Protein AF-0000000070320380 (afdb_homodimer)

Structure (mmCIF, N/CA/C/O backbone):
data_AF-0000000070320380-model_v1
#
loop_
_entity.id
_entity.type
_entity.pdbx_description
1 polymer 'Uncharacterized protein'
#
loop_
_atom_site.group_PDB
_atom_site.id
_atom_site.type_symbol
_atom_site.label_atom_id
_atom_site.label_alt_id
_atom_site.label_comp_id
_atom_site.label_asym_id
_atom_site.label_entity_id
_atom_site.label_seq_id
_atom_site.pdbx_PDB_ins_code
_atom_site.Cartn_x
_atom_site.Cartn_y
_atom_site.Cartn_z
_atom_site.occupancy
_atom_site.B_iso_or_equiv
_atom_site.auth_seq_id
_atom_site.auth_comp_id
_atom_site.auth_asym_id
_atom_site.auth_atom_id
_atom_site.pdbx_PDB_model_num
ATOM 1 N N . ASP A 1 1 ? 21.016 -8.836 -11.102 1 32.66 1 ASP A N 1
ATOM 2 C CA . ASP A 1 1 ? 20.453 -7.781 -10.266 1 32.66 1 ASP A CA 1
ATOM 3 C C . ASP A 1 1 ? 20.297 -8.25 -8.812 1 32.66 1 ASP A C 1
ATOM 5 O O . ASP A 1 1 ? 19.656 -9.258 -8.547 1 32.66 1 ASP A O 1
ATOM 9 N N . SER A 1 2 ? 21.156 -7.793 -7.977 1 41.38 2 SER A N 1
ATOM 10 C CA . SER A 1 2 ? 21.281 -8.195 -6.582 1 41.38 2 SER A CA 1
ATOM 11 C C . SER A 1 2 ? 19.953 -8.094 -5.848 1 41.38 2 SER A C 1
ATOM 13 O O . SER A 1 2 ? 19.156 -7.207 -6.133 1 41.38 2 SER A O 1
ATOM 15 N N . PRO A 1 3 ? 19.594 -9.156 -5.184 1 46.56 3 PRO A N 1
ATOM 16 C CA . PRO A 1 3 ? 18.391 -9.086 -4.363 1 46.56 3 PRO A CA 1
ATOM 17 C C . PRO A 1 3 ? 18.281 -7.773 -3.582 1 46.56 3 PRO A C 1
ATOM 19 O O . PRO A 1 3 ? 19.297 -7.242 -3.119 1 46.56 3 PRO A O 1
ATOM 22 N N . VAL A 1 4 ? 17.375 -6.926 -3.771 1 51.75 4 VAL A N 1
ATOM 23 C CA . VAL A 1 4 ? 17.156 -5.746 -2.936 1 51.75 4 VAL A CA 1
ATOM 24 C C . VAL A 1 4 ? 16.984 -6.172 -1.479 1 51.75 4 VAL A C 1
ATOM 26 O O . VAL A 1 4 ? 16.172 -7.055 -1.176 1 51.75 4 VAL A O 1
ATOM 29 N N . PRO A 1 5 ? 17.984 -5.863 -0.604 1 52.16 5 PRO A N 1
ATOM 30 C CA . PRO A 1 5 ? 17.875 -6.238 0.809 1 52.16 5 PRO A CA 1
ATOM 31 C C . PRO A 1 5 ? 16.578 -5.766 1.456 1 52.16 5 PRO A C 1
ATOM 33 O O . PRO A 1 5 ? 16.281 -4.57 1.431 1 52.16 5 PRO A O 1
ATOM 36 N N . PHE A 1 6 ? 15.492 -6.543 1.36 1 54.88 6 PHE A N 1
ATOM 37 C CA . PHE A 1 6 ? 14.266 -6.191 2.076 1 54.88 6 PHE A CA 1
ATOM 38 C C . PHE A 1 6 ? 14.312 -6.703 3.51 1 54.88 6 PHE A C 1
ATOM 40 O O . PHE A 1 6 ? 14.828 -7.797 3.768 1 54.88 6 PHE A O 1
ATOM 47 N N . GLN A 1 7 ? 14.219 -5.785 4.469 1 59.59 7 GLN A N 1
ATOM 48 C CA . GLN A 1 7 ? 13.977 -6.293 5.812 1 59.59 7 GLN A CA 1
ATOM 49 C C . GLN A 1 7 ? 12.531 -6.762 5.969 1 59.59 7 GLN A C 1
ATOM 51 O O . GLN A 1 7 ? 11.609 -6.121 5.461 1 59.59 7 GLN A O 1
ATOM 56 N N . GLU A 1 8 ? 12.273 -8.078 6.461 1 53.66 8 GLU A N 1
ATOM 57 C CA . GLU A 1 8 ? 10.969 -8.703 6.652 1 53.66 8 GLU A CA 1
ATOM 58 C C . GLU A 1 8 ? 9.969 -7.727 7.273 1 53.66 8 GLU A C 1
ATOM 60 O O . GLU A 1 8 ? 8.789 -7.738 6.93 1 53.66 8 GLU A O 1
ATOM 65 N N . ASP A 1 9 ? 10.531 -6.871 8.047 1 64.44 9 ASP A N 1
ATOM 66 C CA . ASP A 1 9 ? 9.672 -5.996 8.836 1 64.44 9 ASP A CA 1
ATOM 67 C C . ASP A 1 9 ? 8.969 -4.969 7.953 1 64.44 9 ASP A C 1
ATOM 69 O O . ASP A 1 9 ? 8.133 -4.199 8.43 1 64.44 9 ASP A O 1
ATOM 73 N N . TRP A 1 10 ? 9.117 -5.316 6.641 1 72.44 10 TRP A N 1
ATOM 74 C CA . TRP A 1 10 ? 8.609 -4.293 5.727 1 72.44 10 TRP A CA 1
ATOM 75 C C . TRP A 1 10 ? 7.281 -4.719 5.113 1 72.44 10 TRP A C 1
ATOM 77 O O . TRP A 1 10 ? 6.539 -3.885 4.59 1 72.44 10 TRP A O 1
ATOM 87 N N . PHE A 1 11 ? 6.934 -5.965 5.41 1 84.56 11 PHE A N 1
ATOM 88 C CA . PHE A 1 11 ? 5.777 -6.449 4.664 1 84.56 11 PHE A CA 1
ATOM 89 C C . PHE A 1 11 ? 4.578 -6.629 5.582 1 84.56 11 PHE A C 1
ATOM 91 O O . PHE A 1 11 ? 4.734 -6.949 6.762 1 84.56 11 PHE A O 1
ATOM 98 N N . ARG A 1 12 ? 3.518 -6.43 5 1 87.81 12 ARG A N 1
ATOM 99 C CA . ARG A 1 12 ? 2.238 -6.555 5.688 1 87.81 12 ARG A CA 1
ATOM 100 C C . ARG A 1 12 ? 1.526 -7.844 5.293 1 87.81 12 ARG A C 1
ATOM 102 O O . ARG A 1 12 ? 0.414 -7.809 4.762 1 87.81 12 ARG A O 1
ATOM 109 N N . PHE A 1 13 ? 2.1 -8.914 5.723 1 91.12 13 PHE A N 1
ATOM 110 C CA . PHE A 1 13 ? 1.505 -10.211 5.422 1 91.12 13 PHE A CA 1
ATOM 111 C C . PHE A 1 13 ? 0.3 -10.477 6.316 1 91.12 13 PHE A C 1
ATOM 113 O O . PHE A 1 13 ? 0.299 -10.102 7.492 1 91.12 13 PHE A O 1
ATOM 120 N N . ARG A 1 14 ? -0.667 -11.141 5.719 1 90.62 14 ARG A N 1
ATOM 121 C CA . ARG A 1 14 ? -1.87 -11.492 6.461 1 90.62 14 ARG A CA 1
ATOM 122 C C . ARG A 1 14 ? -2.307 -12.922 6.148 1 90.62 14 ARG A C 1
ATOM 124 O O . ARG A 1 14 ? -1.935 -13.477 5.109 1 90.62 14 ARG A O 1
ATOM 131 N N . SER A 1 15 ? -3.098 -13.438 7.094 1 92.75 15 SER A N 1
ATOM 132 C CA . SER A 1 15 ? -3.701 -14.75 6.875 1 92.75 15 SER A CA 1
ATOM 133 C C . SER A 1 15 ? -4.941 -14.648 5.992 1 92.75 15 SER A C 1
ATOM 135 O O . SER A 1 15 ? -5.441 -13.547 5.742 1 92.75 15 SER A O 1
ATOM 137 N N . HIS A 1 16 ? -5.312 -15.867 5.566 1 94.56 16 HIS A N 1
ATOM 138 C CA . HIS A 1 16 ? -6.555 -15.922 4.805 1 94.56 16 HIS A CA 1
ATOM 139 C C . HIS A 1 16 ? -7.711 -15.32 5.594 1 94.56 16 HIS A C 1
ATOM 141 O O . HIS A 1 16 ? -8.547 -14.602 5.031 1 94.56 16 HIS A O 1
ATOM 147 N N . GLU A 1 17 ? -7.766 -15.625 6.859 1 93.38 17 GLU A N 1
ATOM 148 C CA . GLU A 1 17 ? -8.836 -15.125 7.719 1 93.38 17 GLU A CA 1
ATOM 149 C C . GLU A 1 17 ? -8.82 -13.602 7.785 1 93.38 17 GLU A C 1
ATOM 151 O O . GLU A 1 17 ? -9.875 -12.969 7.785 1 93.38 17 GLU A O 1
ATOM 156 N N . GLU A 1 18 ? -7.648 -13.086 7.84 1 90.94 18 GLU A N 1
ATOM 157 C CA . GLU A 1 18 ? -7.523 -11.633 7.898 1 90.94 18 GLU A CA 1
ATOM 158 C C . GLU A 1 18 ? -7.902 -10.992 6.566 1 90.94 18 GLU A C 1
ATOM 160 O O . GLU A 1 18 ? -8.492 -9.914 6.535 1 90.94 18 GLU A O 1
ATOM 165 N N . PHE A 1 19 ? -7.574 -11.617 5.449 1 94.06 19 PHE A N 1
ATOM 166 C CA . PHE A 1 19 ? -8.031 -11.133 4.156 1 94.06 19 PHE A CA 1
ATOM 167 C C . PHE A 1 19 ? -9.555 -11.133 4.082 1 94.06 19 PHE A C 1
ATOM 169 O O . PHE A 1 19 ? -10.164 -10.156 3.625 1 94.06 19 PHE A O 1
ATOM 176 N N . GLU A 1 20 ? -10.125 -12.172 4.559 1 93.19 20 GLU A N 1
ATOM 177 C CA . GLU A 1 20 ? -11.578 -12.297 4.547 1 93.19 20 GLU A CA 1
ATOM 178 C C . GLU A 1 20 ? -12.234 -11.188 5.363 1 93.19 20 GLU A C 1
ATOM 180 O O . GLU A 1 20 ? -13.227 -10.594 4.934 1 93.19 20 GLU A O 1
ATOM 185 N N . ALA A 1 21 ? -11.625 -10.914 6.453 1 90.19 21 ALA A N 1
ATOM 186 C CA . ALA A 1 21 ? -12.188 -9.93 7.379 1 90.19 21 ALA A CA 1
ATOM 187 C C . ALA A 1 21 ? -12.102 -8.523 6.801 1 90.19 21 ALA A C 1
ATOM 189 O O . ALA A 1 21 ? -12.922 -7.66 7.129 1 90.19 21 ALA A O 1
ATOM 190 N N . ASN A 1 22 ? -11.188 -8.352 5.895 1 89.12 22 ASN A N 1
ATOM 191 C CA . ASN A 1 22 ? -10.953 -7 5.406 1 89.12 22 ASN A CA 1
ATOM 192 C C . ASN A 1 22 ? -11.391 -6.844 3.953 1 89.12 22 ASN A C 1
ATOM 194 O O . ASN A 1 22 ? -11.164 -5.801 3.338 1 89.12 22 ASN A O 1
ATOM 198 N N . CYS A 1 23 ? -11.961 -7.789 3.52 1 91.88 23 CYS A N 1
ATOM 199 C CA . CYS A 1 23 ? -12.391 -7.836 2.127 1 91.88 23 CYS A CA 1
ATOM 200 C C . CYS A 1 23 ? -13.375 -6.711 1.823 1 91.88 23 CYS A C 1
ATOM 202 O O . CYS A 1 23 ? -14.32 -6.488 2.578 1 91.88 23 CYS A O 1
ATOM 204 N N . ASP A 1 24 ? -13.117 -5.93 0.792 1 90.81 24 ASP A N 1
ATOM 205 C CA . ASP A 1 24 ? -13.961 -4.879 0.228 1 90.81 24 ASP A CA 1
ATOM 206 C C . ASP A 1 24 ? -14.102 -3.709 1.197 1 90.81 24 ASP A C 1
ATOM 208 O O . ASP A 1 24 ? -14.969 -2.852 1.021 1 90.81 24 ASP A O 1
ATOM 212 N N . LEU A 1 25 ? -13.297 -3.619 2.234 1 80.38 25 LEU A N 1
ATOM 213 C CA . LEU A 1 25 ? -13.414 -2.537 3.207 1 80.38 25 LEU A CA 1
ATOM 214 C C . LEU A 1 25 ? -12.562 -1.341 2.793 1 80.38 25 LEU A C 1
ATOM 216 O O . LEU A 1 25 ? -12.781 -0.224 3.268 1 80.38 25 LEU A O 1
ATOM 220 N N . LYS A 1 26 ? -11.672 -1.51 1.901 1 75.75 26 LYS A N 1
ATOM 221 C CA . LYS A 1 26 ? -10.812 -0.453 1.368 1 75.75 26 LYS A CA 1
ATOM 222 C C . LYS A 1 26 ? -10.117 0.306 2.492 1 75.75 26 LYS A C 1
ATOM 224 O O . LYS A 1 26 ? -10.023 1.535 2.453 1 75.75 26 LYS A O 1
ATOM 229 N N . VAL A 1 27 ? -9.805 -0.479 3.539 1 71 27 VAL A N 1
ATOM 230 C CA . VAL A 1 27 ? -9.188 0.149 4.703 1 71 27 VAL A CA 1
ATOM 231 C C . VAL A 1 27 ? -7.668 0.147 4.543 1 71 27 VAL A C 1
ATOM 233 O O . VAL A 1 27 ? -7 1.115 4.91 1 71 27 VAL A O 1
ATOM 236 N N . ASP A 1 28 ? -7.227 -0.964 4.078 1 80.44 28 ASP A N 1
ATOM 237 C CA . ASP A 1 28 ? -5.785 -1.124 3.939 1 80.44 28 ASP A CA 1
ATOM 238 C C . ASP A 1 28 ? -5.441 -2.01 2.742 1 80.44 28 ASP A C 1
ATOM 240 O O . ASP A 1 28 ? -6.328 -2.623 2.145 1 80.44 28 ASP A O 1
ATOM 244 N N . LEU A 1 29 ? -4.18 -1.845 2.381 1 90.38 29 LEU A N 1
ATOM 245 C CA . LEU A 1 29 ? -3.568 -2.736 1.401 1 90.38 29 LEU A CA 1
ATOM 246 C C . LEU A 1 29 ? -2.588 -3.693 2.072 1 90.38 29 LEU A C 1
ATOM 248 O O . LEU A 1 29 ? -2.051 -3.389 3.141 1 90.38 29 LEU A O 1
ATOM 252 N N . TYR A 1 30 ? -2.428 -4.816 1.443 1 92.62 30 TYR A N 1
ATOM 253 C CA . TYR A 1 30 ? -1.661 -5.863 2.111 1 92.62 30 TYR A CA 1
ATOM 254 C C . TYR A 1 30 ? -0.652 -6.492 1.159 1 92.62 30 TYR A C 1
ATOM 256 O O . TYR A 1 30 ? -0.731 -6.297 -0.056 1 92.62 30 TYR A O 1
ATOM 264 N N . ASP A 1 31 ? 0.325 -7.117 1.812 1 93.69 31 ASP A N 1
ATOM 265 C CA . ASP A 1 31 ? 1.272 -7.93 1.055 1 93.69 31 ASP A CA 1
ATOM 266 C C . ASP A 1 31 ? 0.939 -9.414 1.175 1 93.69 31 ASP A C 1
ATOM 268 O O . ASP A 1 31 ? 0.255 -9.828 2.113 1 93.69 31 ASP A O 1
ATOM 272 N N . TYR A 1 32 ? 1.272 -10.109 0.188 1 96.44 32 TYR A N 1
ATOM 273 C CA . TYR A 1 32 ? 1.048 -11.547 0.164 1 96.44 32 TYR A CA 1
ATOM 274 C C . TYR A 1 32 ? 2.35 -12.297 -0.084 1 96.44 32 TYR A C 1
ATOM 276 O O . TYR A 1 32 ? 3.17 -11.875 -0.904 1 96.44 32 TYR A O 1
ATOM 284 N N . LEU A 1 33 ? 2.559 -1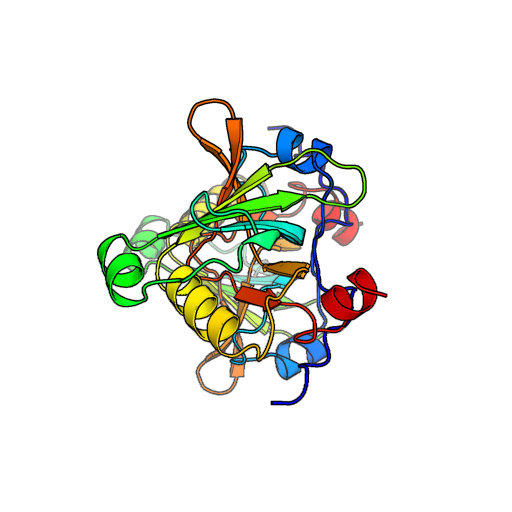3.406 0.612 1 97 33 LEU A N 1
ATOM 285 C CA . LEU A 1 33 ? 3.645 -14.352 0.399 1 97 33 LEU A CA 1
ATOM 286 C C . LEU A 1 33 ? 3.131 -15.789 0.452 1 97 33 LEU A C 1
ATOM 288 O O . LEU A 1 33 ? 2.504 -16.188 1.434 1 97 33 LEU A O 1
ATOM 292 N N . GLY A 1 34 ? 3.371 -16.531 -0.572 1 97.75 34 GLY A N 1
ATOM 293 C CA . GLY A 1 34 ? 2.955 -17.922 -0.61 1 97.75 34 GLY A CA 1
ATOM 294 C C . GLY A 1 34 ? 3.445 -18.656 -1.843 1 97.75 34 GLY A C 1
ATOM 295 O O . GLY A 1 34 ? 4.328 -18.172 -2.553 1 97.75 34 GLY A O 1
ATOM 296 N N . HIS A 1 35 ? 3.002 -19.922 -2.037 1 97.88 35 HIS A N 1
ATOM 297 C CA . HIS A 1 35 ? 3.393 -20.688 -3.211 1 97.88 35 HIS A CA 1
ATOM 298 C C . HIS A 1 35 ? 2.33 -20.609 -4.301 1 97.88 35 HIS A C 1
ATOM 300 O O . HIS A 1 35 ? 1.138 -20.516 -4.008 1 97.88 35 HIS A O 1
ATOM 306 N N . MET A 1 36 ? 2.807 -20.609 -5.484 1 98.25 36 MET A N 1
ATOM 307 C CA . MET A 1 36 ? 1.924 -20.625 -6.648 1 98.25 36 MET A CA 1
ATOM 308 C C . MET A 1 36 ? 1.5 -22.047 -6.988 1 98.25 36 MET A C 1
ATOM 310 O O . MET A 1 36 ? 2.303 -22.984 -6.891 1 98.25 36 MET A O 1
ATOM 314 N N . LYS A 1 37 ? 0.228 -22.219 -7.383 1 98.12 37 LYS A N 1
ATOM 315 C CA . LYS A 1 37 ? -0.302 -23.531 -7.758 1 98.12 37 LYS A CA 1
ATOM 316 C C . LYS A 1 37 ? -0.642 -23.578 -9.242 1 98.12 37 LYS A C 1
ATOM 318 O O . LYS A 1 37 ? -0.337 -24.562 -9.922 1 98.12 37 LYS A O 1
ATOM 323 N N . LEU A 1 38 ? -1.356 -22.578 -9.711 1 98.19 38 LEU A N 1
ATOM 324 C CA . LEU A 1 38 ? -1.722 -22.453 -11.117 1 98.19 38 LEU A CA 1
ATOM 325 C C . LEU A 1 38 ? -1.392 -21.062 -11.641 1 98.19 38 LEU A C 1
AT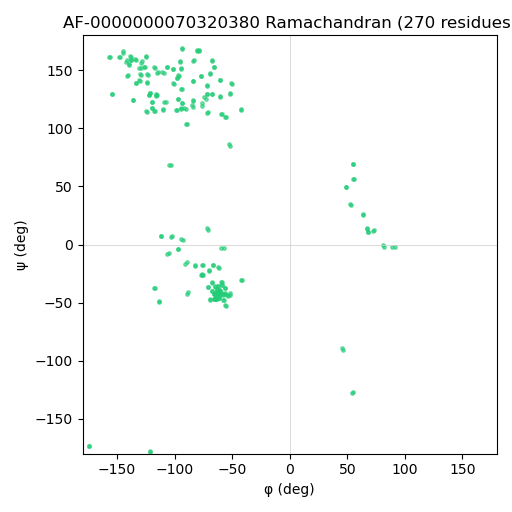OM 327 O O . LEU A 1 38 ? -1.521 -20.078 -10.914 1 98.19 38 LEU A O 1
ATOM 331 N N . VAL A 1 39 ? -1.037 -21.016 -12.883 1 97.69 39 VAL A N 1
ATOM 332 C CA . VAL A 1 39 ? -0.913 -19.766 -13.625 1 97.69 39 VAL A CA 1
ATOM 333 C C . VAL A 1 39 ? -1.771 -19.828 -14.883 1 97.69 39 VAL A C 1
ATOM 335 O O . VAL A 1 39 ? -1.534 -20.656 -15.766 1 97.69 39 VAL A O 1
ATOM 338 N N . ASN A 1 40 ? -2.791 -18.953 -14.906 1 95.88 40 ASN A N 1
ATOM 339 C CA . ASN A 1 40 ? -3.785 -18.984 -15.977 1 95.88 40 ASN A CA 1
ATOM 340 C C . ASN A 1 40 ? -4.309 -20.406 -16.203 1 95.88 40 ASN A C 1
ATOM 342 O O . ASN A 1 40 ? -4.301 -20.891 -17.328 1 95.88 40 ASN A O 1
ATOM 346 N N . GLU A 1 41 ? -4.664 -20.953 -15.156 1 95.12 41 GLU A N 1
ATOM 347 C CA . GLU A 1 41 ? -5.344 -22.234 -15.117 1 95.12 41 GLU A CA 1
ATOM 348 C C . GLU A 1 41 ? -4.418 -23.359 -15.57 1 95.12 41 GLU A C 1
ATOM 350 O O . GLU A 1 41 ? -4.867 -24.484 -15.82 1 95.12 41 GLU A O 1
ATOM 355 N N . GLN A 1 42 ? -3.176 -23.141 -15.719 1 96.94 42 GLN A N 1
ATOM 356 C CA . 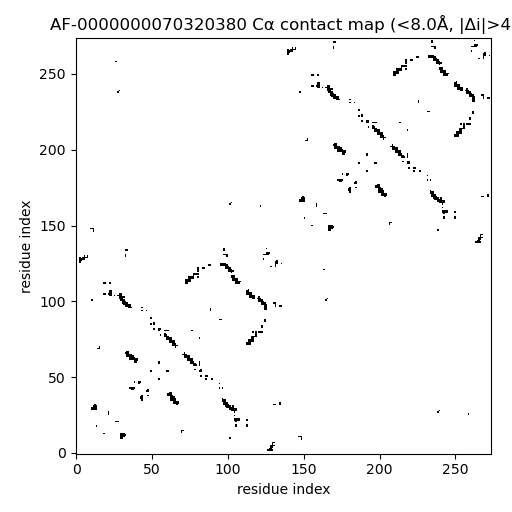GLN A 1 42 ? -2.178 -24.172 -15.945 1 96.94 42 GLN A CA 1
ATOM 357 C C . GLN A 1 42 ? -1.479 -24.562 -14.641 1 96.94 42 GLN A C 1
ATOM 359 O O . GLN A 1 42 ? -0.906 -23.703 -13.961 1 96.94 42 GLN A O 1
ATOM 364 N N . PRO A 1 43 ? -1.473 -25.891 -14.258 1 97.5 43 PRO A N 1
ATOM 365 C CA . PRO A 1 43 ? -0.725 -26.297 -13.062 1 97.5 43 PRO A CA 1
ATOM 366 C C . PRO A 1 43 ? 0.768 -26 -13.172 1 97.5 43 PRO A C 1
ATOM 368 O O . PRO A 1 43 ? 1.359 -26.172 -14.242 1 97.5 43 PRO A O 1
ATOM 371 N N . LEU A 1 44 ? 1.369 -25.562 -12.039 1 96.75 44 LEU A N 1
ATOM 372 C CA . LEU A 1 44 ? 2.793 -25.234 -12.055 1 96.75 44 LEU A CA 1
ATOM 373 C C . LEU A 1 44 ? 3.617 -26.453 -12.461 1 96.75 44 LEU A C 1
ATOM 375 O O . LEU A 1 44 ? 4.68 -26.312 -13.07 1 96.75 44 LEU A O 1
ATOM 379 N N . THR A 1 45 ? 3.16 -27.625 -12.109 1 95.25 45 THR A N 1
ATOM 380 C CA . THR A 1 45 ? 3.854 -28.859 -12.422 1 95.25 45 THR A CA 1
ATOM 381 C C . THR A 1 45 ? 3.961 -29.062 -13.938 1 95.25 45 THR A C 1
ATOM 383 O O . THR A 1 45 ? 4.816 -29.797 -14.414 1 95.25 45 THR A O 1
ATOM 386 N N . ASP A 1 46 ? 3.145 -28.391 -14.711 1 94.56 46 ASP A N 1
ATOM 387 C CA . ASP A 1 46 ? 3.141 -28.531 -16.172 1 94.56 46 ASP A CA 1
ATOM 388 C C . ASP A 1 46 ? 4.02 -27.469 -16.812 1 94.56 46 ASP A C 1
ATOM 390 O O . ASP A 1 46 ? 4.004 -27.297 -18.031 1 94.56 46 ASP A O 1
ATOM 394 N N . CYS A 1 47 ? 4.699 -26.688 -16.062 1 91.94 47 CYS A N 1
ATOM 395 C CA . CYS A 1 47 ? 5.559 -25.625 -16.562 1 91.94 47 CYS A CA 1
ATOM 396 C C . CYS A 1 47 ? 4.785 -24.688 -17.484 1 91.94 47 CYS A C 1
ATOM 398 O O . CYS A 1 47 ? 5.062 -24.625 -18.688 1 91.94 47 CYS A O 1
ATOM 400 N N . PRO A 1 48 ? 3.857 -23.906 -16.938 1 93 48 PRO A N 1
ATOM 401 C CA . PRO A 1 48 ? 3.01 -23.047 -17.766 1 93 48 PRO A CA 1
ATOM 402 C C . PRO A 1 48 ? 3.809 -22.203 -18.75 1 93 48 PRO A C 1
ATOM 404 O O . PRO A 1 48 ? 4.895 -21.719 -18.422 1 93 48 PRO A O 1
ATOM 407 N N . ILE A 1 49 ? 3.312 -22.094 -19.953 1 90.38 49 ILE A N 1
ATOM 408 C CA . ILE A 1 49 ? 3.867 -21.203 -20.969 1 90.38 49 ILE A CA 1
ATOM 409 C C . ILE A 1 49 ? 3.061 -19.906 -21.016 1 90.38 49 ILE A C 1
ATOM 411 O O . ILE A 1 49 ? 1.855 -19.938 -21.281 1 90.38 49 ILE A O 1
ATOM 415 N N . LEU A 1 50 ? 3.691 -18.812 -20.688 1 93.06 50 LEU A N 1
ATOM 416 C CA . LEU A 1 50 ? 3.033 -17.516 -20.703 1 93.06 50 LEU A CA 1
ATOM 417 C C . LEU A 1 50 ? 3.258 -16.812 -22.031 1 93.06 50 LEU A C 1
ATOM 419 O O . LEU A 1 50 ? 4.398 -16.656 -22.484 1 93.06 50 LEU A O 1
ATOM 423 N N . ASN A 1 51 ? 2.18 -16.484 -22.703 1 91.56 51 ASN A N 1
ATOM 424 C CA . ASN A 1 51 ? 2.213 -15.688 -23.922 1 91.56 51 ASN A CA 1
ATOM 425 C C . ASN A 1 51 ? 2.094 -14.195 -23.625 1 91.56 51 ASN A C 1
ATOM 427 O O . ASN A 1 51 ? 0.999 -13.695 -23.344 1 91.56 51 ASN A O 1
ATOM 431 N N . GLY A 1 52 ? 3.191 -13.562 -23.719 1 88.75 52 GLY A N 1
ATOM 432 C CA . GLY A 1 52 ? 3.248 -12.148 -23.406 1 88.75 52 GLY A CA 1
ATOM 433 C C . GLY A 1 52 ? 2.273 -11.312 -24.219 1 88.75 52 GLY A C 1
ATOM 434 O O . GLY A 1 52 ? 1.701 -10.344 -23.703 1 88.75 52 GLY A O 1
ATOM 435 N N . VAL A 1 53 ? 2.086 -11.648 -25.438 1 90.06 53 VAL A N 1
ATOM 436 C CA . VAL A 1 53 ? 1.171 -10.93 -26.328 1 90.06 53 VAL A CA 1
ATOM 437 C C . VAL A 1 53 ? -0.261 -11.078 -25.812 1 90.06 53 VAL A C 1
ATOM 439 O O . VAL A 1 53 ? -1.01 -10.102 -25.75 1 90.06 53 VAL A O 1
ATOM 442 N N . ASP A 1 54 ? -0.578 -12.297 -25.484 1 91.06 54 ASP A N 1
ATOM 443 C CA . ASP A 1 54 ? -1.914 -12.562 -24.969 1 91.06 54 ASP A CA 1
ATOM 444 C C . ASP A 1 54 ? -2.148 -11.82 -23.656 1 91.06 54 ASP A C 1
ATOM 446 O O . ASP A 1 54 ? -3.23 -11.273 -23.422 1 91.06 54 ASP A O 1
ATOM 450 N N . ILE A 1 55 ? -1.18 -11.797 -22.828 1 89.62 55 ILE A N 1
ATOM 451 C CA . ILE A 1 55 ? -1.28 -11.148 -21.516 1 89.62 55 ILE A CA 1
ATOM 452 C C . ILE A 1 55 ? -1.408 -9.641 -21.703 1 89.62 55 ILE A C 1
ATOM 454 O O . ILE A 1 55 ? -2.178 -8.984 -21 1 89.62 55 ILE A O 1
ATOM 458 N N . ALA A 1 56 ? -0.646 -9.125 -22.656 1 89.62 56 ALA A N 1
ATOM 459 C CA . ALA A 1 56 ? -0.743 -7.699 -22.953 1 89.62 56 ALA A CA 1
ATOM 460 C C . ALA A 1 56 ? -2.133 -7.336 -23.469 1 89.62 56 ALA A C 1
ATOM 462 O O . ALA A 1 56 ? -2.662 -6.27 -23.156 1 89.62 56 ALA A O 1
ATOM 463 N N . LYS A 1 57 ? -2.707 -8.188 -24.266 1 92.69 57 LYS A N 1
ATOM 464 C CA . LYS A 1 57 ? -4.039 -7.973 -24.828 1 92.69 57 LYS A CA 1
ATOM 465 C C . LYS A 1 57 ? -5.109 -8.07 -23.75 1 92.69 57 LYS A C 1
ATOM 467 O O . LYS A 1 57 ? -6.004 -7.227 -23.656 1 92.69 57 LYS A O 1
ATOM 472 N N . LYS A 1 58 ? -5.031 -9.102 -22.953 1 94.06 58 LYS A N 1
ATOM 473 C CA . LYS A 1 58 ? -6.02 -9.328 -21.906 1 94.06 58 LYS A CA 1
ATOM 474 C C . LYS A 1 58 ? -5.801 -8.391 -20.719 1 94.06 58 LYS A C 1
ATOM 476 O O . LYS A 1 58 ? -6.707 -8.172 -19.922 1 94.06 58 LYS A O 1
ATOM 481 N N . ARG A 1 59 ? -4.617 -7.91 -20.5 1 95.81 59 ARG A N 1
ATOM 482 C CA . ARG A 1 59 ? -4.203 -6.918 -19.516 1 95.81 59 ARG A CA 1
ATOM 483 C C . ARG A 1 59 ? -4.211 -7.504 -18.109 1 95.81 59 ARG A C 1
ATOM 485 O O . ARG A 1 59 ? -4.191 -6.766 -17.125 1 95.81 59 ARG A O 1
ATOM 492 N N . HIS A 1 60 ? -4.355 -8.883 -18.016 1 96.38 60 HIS A N 1
ATOM 493 C CA . HIS A 1 60 ? -4.289 -9.484 -16.688 1 96.38 60 HIS A CA 1
ATOM 494 C C . HIS A 1 60 ? -3.885 -10.953 -16.766 1 96.38 60 HIS A C 1
ATOM 496 O O . HIS A 1 60 ? -3.922 -11.555 -17.844 1 96.38 60 HIS A O 1
ATOM 502 N N . LEU A 1 61 ? -3.42 -11.453 -15.617 1 96.44 61 LEU A N 1
ATOM 503 C CA . LEU A 1 61 ? -3.164 -12.859 -15.336 1 96.44 61 LEU A CA 1
ATOM 504 C C . LEU A 1 61 ? -3.83 -13.281 -14.031 1 96.44 61 LEU A C 1
ATOM 506 O O . LEU A 1 61 ? -4.082 -12.445 -13.156 1 96.44 61 LEU A O 1
ATOM 510 N N . ARG A 1 62 ? -4.16 -14.578 -13.977 1 97 62 ARG A N 1
ATOM 511 C CA . ARG A 1 62 ? -4.688 -15.164 -12.75 1 97 62 ARG A CA 1
ATOM 512 C C . ARG A 1 62 ? -3.746 -16.219 -12.195 1 97 62 ARG A C 1
ATOM 514 O O . ARG A 1 62 ? -3.369 -17.156 -12.914 1 97 62 ARG A O 1
ATOM 521 N N . VAL A 1 63 ? -3.436 -16.078 -10.984 1 98.56 63 VAL A N 1
ATOM 522 C CA . VAL A 1 63 ? -2.578 -17.047 -10.32 1 98.56 63 VAL A CA 1
ATOM 523 C C . VAL A 1 63 ? -3.301 -17.625 -9.102 1 98.56 63 VAL A C 1
ATOM 525 O O . VAL A 1 63 ? -3.914 -16.891 -8.328 1 98.56 63 VAL A O 1
ATOM 528 N N . HIS A 1 64 ? -3.359 -18.938 -8.977 1 98.56 64 HIS A N 1
ATOM 529 C CA . HIS A 1 64 ? -3.787 -19.562 -7.73 1 98.56 64 HIS A CA 1
ATOM 530 C C . HIS A 1 64 ? -2.627 -19.688 -6.746 1 98.56 64 HIS A C 1
ATOM 532 O O . HIS A 1 64 ? -1.592 -20.281 -7.074 1 98.56 64 HIS A O 1
ATOM 538 N N . VAL A 1 65 ? -2.791 -19.141 -5.594 1 98.56 65 VAL A N 1
ATOM 539 C CA . VAL A 1 65 ? -1.726 -19.109 -4.598 1 98.56 65 VAL A CA 1
ATOM 540 C C . VAL A 1 65 ? -2.217 -19.734 -3.297 1 98.56 65 VAL A C 1
ATOM 542 O O . VAL A 1 65 ? -3.424 -19.859 -3.078 1 98.56 65 VAL A O 1
ATOM 545 N N . GLN A 1 66 ? -1.24 -20.078 -2.494 1 97.88 66 GLN A N 1
ATOM 546 C CA . GLN A 1 66 ? -1.552 -20.703 -1.212 1 97.88 66 GLN A CA 1
ATOM 547 C C . GLN A 1 66 ? -0.433 -20.469 -0.201 1 97.88 66 GLN A C 1
ATOM 549 O O . GLN A 1 66 ? 0.744 -20.656 -0.514 1 97.88 66 GLN A O 1
ATOM 554 N N . THR A 1 67 ? -0.856 -19.984 0.988 1 95.12 67 THR A N 1
ATOM 555 C CA . THR A 1 67 ? 0.106 -19.969 2.084 1 95.12 67 THR A CA 1
ATOM 556 C C . THR A 1 67 ? 0.251 -21.359 2.701 1 95.12 67 THR A C 1
ATOM 558 O O . THR A 1 67 ? -0.538 -22.25 2.408 1 95.12 67 THR A O 1
ATOM 561 N N . ARG A 1 68 ? 1.315 -21.5 3.523 1 91 68 ARG A N 1
ATOM 562 C CA . ARG A 1 68 ? 1.511 -22.781 4.18 1 91 68 ARG A CA 1
ATOM 563 C C . ARG A 1 68 ? 0.308 -23.156 5.043 1 91 68 ARG A C 1
ATOM 565 O O . ARG A 1 68 ? 0.038 -22.484 6.051 1 91 68 ARG A O 1
ATOM 572 N N . GLY A 1 69 ? -0.356 -24.125 4.656 1 89.31 69 GLY A N 1
ATOM 573 C CA . GLY A 1 69 ? -1.48 -24.641 5.426 1 89.31 69 GLY A CA 1
ATOM 574 C C . GLY A 1 69 ? -2.756 -23.844 5.211 1 89.31 69 GLY A C 1
ATOM 575 O O . GLY A 1 69 ? -3.762 -24.078 5.887 1 89.31 69 GLY A O 1
ATOM 576 N N . GLY A 1 70 ? -2.734 -22.844 4.434 1 93.62 70 GLY A N 1
ATOM 577 C CA . GLY A 1 70 ? -3.928 -22.062 4.18 1 93.62 70 GLY A CA 1
ATOM 578 C C . GLY A 1 70 ? -4.691 -22.516 2.953 1 93.62 70 GLY A C 1
ATOM 579 O O . GLY A 1 70 ? -4.246 -23.406 2.232 1 93.62 70 GLY A O 1
ATOM 580 N N . PRO A 1 71 ? -5.844 -22.016 2.793 1 96.88 71 PRO A N 1
ATOM 581 C CA . PRO A 1 71 ? -6.602 -22.344 1.588 1 96.88 71 PRO A CA 1
ATOM 582 C C . PRO A 1 71 ? -5.984 -21.766 0.319 1 96.88 71 PRO A C 1
ATOM 584 O O . PRO A 1 71 ? -5.184 -20.828 0.391 1 96.88 71 PRO A O 1
ATOM 587 N N . VAL A 1 72 ? -6.363 -22.406 -0.8 1 97.38 72 VAL A N 1
ATOM 588 C CA . VAL A 1 72 ? -5.98 -21.844 -2.09 1 97.38 72 VAL A CA 1
ATOM 589 C C . VAL A 1 72 ? -6.805 -20.578 -2.365 1 97.38 72 VAL A C 1
ATOM 591 O O . VAL A 1 72 ? -8.016 -20.562 -2.125 1 97.38 72 VAL A O 1
ATOM 594 N N . MET A 1 73 ? -6.121 -19.516 -2.873 1 97.56 73 MET A N 1
ATOM 595 C CA . MET A 1 73 ? -6.762 -18.25 -3.209 1 97.56 73 MET A CA 1
ATOM 596 C C . MET A 1 73 ? -6.422 -17.828 -4.637 1 97.56 73 MET A C 1
ATOM 598 O O . MET A 1 73 ? -5.387 -18.219 -5.176 1 97.56 73 MET A O 1
ATOM 602 N N . LYS A 1 74 ? -7.316 -16.969 -5.176 1 98.06 74 LYS A N 1
ATOM 603 C CA . LYS A 1 74 ? -7.047 -16.391 -6.488 1 98.06 74 LYS A CA 1
ATOM 604 C C . LYS A 1 74 ? -6.375 -15.031 -6.359 1 98.06 74 LYS A C 1
ATOM 606 O O . LYS A 1 74 ? -6.758 -14.219 -5.516 1 98.06 74 LYS A O 1
ATOM 611 N N . LEU A 1 75 ? -5.395 -14.898 -7.125 1 98.62 75 LEU A N 1
ATOM 612 C CA . LEU A 1 75 ? -4.672 -13.633 -7.242 1 98.62 75 LEU A CA 1
ATOM 613 C C . LEU A 1 75 ? -4.777 -13.078 -8.664 1 98.62 75 LEU A C 1
ATOM 615 O O . LEU A 1 75 ? -4.305 -13.711 -9.609 1 98.62 75 LEU A O 1
ATOM 619 N N . TYR A 1 76 ? -5.438 -11.938 -8.789 1 98.19 76 TYR A N 1
ATOM 620 C CA . TYR A 1 76 ? -5.551 -11.25 -10.078 1 98.19 76 TYR A CA 1
ATOM 621 C C . TYR A 1 76 ? -4.465 -10.195 -10.227 1 98.19 76 TYR A C 1
ATOM 623 O O . TYR A 1 76 ? -4.422 -9.227 -9.461 1 98.19 76 TYR A O 1
ATOM 631 N N . ILE A 1 77 ? -3.609 -10.391 -11.188 1 98.31 77 ILE A N 1
ATOM 632 C CA . ILE A 1 77 ? -2.496 -9.484 -11.461 1 98.31 77 ILE A CA 1
ATOM 633 C C . ILE A 1 77 ? -2.77 -8.688 -12.734 1 98.31 77 ILE A C 1
ATOM 635 O O . ILE A 1 77 ? -2.93 -9.273 -13.812 1 98.31 77 ILE A O 1
ATOM 639 N N . TRP A 1 78 ? -2.756 -7.34 -12.578 1 97.75 78 TRP A N 1
ATOM 640 C CA . TRP A 1 78 ? -3.316 -6.527 -13.656 1 97.75 78 TRP A CA 1
ATOM 641 C C . TRP A 1 78 ? -2.236 -5.68 -14.312 1 97.75 78 TRP A C 1
ATOM 643 O O . TRP A 1 78 ? -1.276 -5.262 -13.656 1 97.75 78 TRP A O 1
ATOM 653 N N . ASP A 1 79 ? -2.402 -5.461 -15.516 1 96.69 79 ASP A N 1
ATOM 654 C CA . ASP A 1 79 ? -1.707 -4.434 -16.281 1 96.69 79 ASP A CA 1
ATOM 655 C C . ASP A 1 79 ? -0.193 -4.57 -16.141 1 96.69 79 ASP A C 1
ATOM 657 O O . ASP A 1 79 ? 0.36 -5.648 -16.359 1 96.69 79 ASP A O 1
ATOM 661 N N . LYS A 1 80 ? 0.482 -3.527 -15.781 1 93.94 80 LYS A N 1
ATOM 662 C CA . LYS A 1 80 ? 1.94 -3.57 -15.734 1 93.94 80 LYS A CA 1
ATOM 663 C C . LYS A 1 80 ? 2.426 -4.73 -14.867 1 93.94 80 LYS A C 1
ATOM 665 O O . LYS A 1 80 ? 3.416 -5.387 -15.195 1 93.94 80 LYS A O 1
ATOM 670 N N . ALA A 1 81 ? 1.767 -4.875 -13.727 1 95.69 81 ALA A N 1
ATOM 671 C CA . ALA A 1 81 ? 2.188 -5.961 -12.852 1 95.69 81 ALA A CA 1
ATOM 672 C C . ALA A 1 81 ? 2.086 -7.309 -13.555 1 95.69 81 ALA A C 1
ATOM 674 O O . ALA A 1 81 ? 2.896 -8.211 -13.312 1 95.69 81 ALA A O 1
ATOM 675 N N . ALA A 1 82 ? 1.083 -7.461 -14.414 1 97.44 82 ALA A N 1
ATOM 676 C CA . ALA A 1 82 ? 0.949 -8.703 -15.172 1 97.44 82 ALA A CA 1
ATOM 677 C C . ALA A 1 82 ? 2.111 -8.875 -16.141 1 97.44 82 ALA A C 1
ATOM 679 O O . ALA A 1 82 ? 2.66 -9.977 -16.281 1 97.44 82 ALA A O 1
ATOM 680 N N . VAL A 1 83 ? 2.473 -7.828 -16.781 1 94.62 83 VAL A N 1
ATOM 681 C CA . VAL A 1 83 ? 3.596 -7.848 -17.719 1 94.62 83 VAL A CA 1
ATOM 682 C C . VAL A 1 83 ? 4.887 -8.164 -16.969 1 94.62 83 VAL A C 1
ATOM 684 O O . VAL A 1 83 ? 5.676 -9 -17.391 1 94.62 83 VAL A O 1
ATOM 687 N N . ASP A 1 84 ? 5.086 -7.48 -15.852 1 93.69 84 ASP A N 1
ATOM 688 C CA . ASP A 1 84 ? 6.262 -7.727 -15.016 1 93.69 84 ASP A CA 1
ATOM 689 C C . ASP A 1 84 ? 6.312 -9.188 -14.562 1 93.69 84 ASP A C 1
ATOM 691 O O . ASP A 1 84 ? 7.391 -9.781 -14.508 1 93.69 84 ASP A O 1
ATOM 695 N N . PHE A 1 85 ? 5.191 -9.68 -14.18 1 97 85 PHE A N 1
ATOM 696 C CA . PHE A 1 85 ? 5.113 -11.078 -13.781 1 97 85 PHE A CA 1
ATOM 697 C C . PHE A 1 85 ? 5.609 -11.984 -14.906 1 97 85 PHE A C 1
ATOM 699 O O . PHE A 1 85 ? 6.449 -12.859 -14.672 1 97 85 PHE A O 1
ATOM 706 N N . CYS A 1 86 ? 5.062 -11.789 -16.078 1 95 86 CYS A N 1
ATOM 707 C CA . CYS A 1 86 ? 5.414 -12.625 -17.219 1 95 86 CYS A CA 1
ATOM 708 C C . CYS A 1 86 ? 6.91 -12.555 -17.5 1 95 86 CYS A C 1
ATOM 710 O O . CYS A 1 86 ? 7.559 -13.586 -17.688 1 95 86 CYS A O 1
ATOM 712 N N . LEU A 1 87 ? 7.438 -11.398 -17.531 1 92.38 87 LEU A N 1
ATOM 713 C CA . LEU A 1 87 ? 8.852 -11.211 -17.812 1 92.38 87 LEU A CA 1
ATOM 714 C C . LEU A 1 87 ? 9.719 -11.898 -16.766 1 92.38 87 LEU A C 1
ATOM 716 O O . LEU A 1 87 ? 10.688 -12.586 -17.109 1 92.38 87 LEU A O 1
ATOM 720 N N . LYS A 1 88 ? 9.367 -11.695 -15.562 1 92.94 88 LYS A N 1
ATOM 721 C CA . LYS A 1 88 ? 10.133 -12.305 -14.477 1 92.94 88 LYS A CA 1
ATOM 722 C C . LYS A 1 88 ? 10.016 -13.828 -14.508 1 92.94 88 LYS A C 1
ATOM 724 O O . LYS A 1 88 ? 11.008 -14.539 -14.344 1 92.94 88 LYS A O 1
ATOM 729 N N . TYR A 1 89 ? 8.828 -14.297 -14.656 1 95.19 89 TYR A N 1
ATOM 730 C CA . TYR A 1 89 ? 8.555 -15.727 -14.742 1 95.19 89 TYR A CA 1
ATOM 731 C C . TYR A 1 89 ? 9.422 -16.391 -15.797 1 95.19 89 TYR A C 1
ATOM 733 O O . TYR A 1 89 ? 10.031 -17.438 -15.547 1 95.19 89 TYR A O 1
ATOM 741 N N . LYS A 1 90 ? 9.555 -15.727 -16.875 1 91.94 90 LYS A N 1
ATOM 742 C CA . LYS A 1 90 ? 10.32 -16.266 -18 1 91.94 90 LYS A CA 1
ATOM 743 C C . LYS A 1 90 ? 11.82 -16.156 -17.75 1 91.94 90 LYS A C 1
ATOM 745 O O . LYS A 1 90 ? 12.602 -16.922 -18.312 1 91.94 90 LYS A O 1
ATOM 750 N N . SER A 1 91 ? 12.133 -15.242 -16.984 1 92.69 91 SER A N 1
ATOM 751 C CA . SER A 1 91 ? 13.555 -15.008 -16.766 1 92.69 91 SER A CA 1
ATOM 752 C C . SER A 1 91 ? 14.156 -16.062 -15.844 1 92.69 91 SER A C 1
ATOM 754 O O . SER A 1 91 ? 15.375 -16.219 -15.773 1 92.69 91 SER A O 1
ATOM 756 N N . TYR A 1 92 ? 13.211 -16.641 -15.219 1 90.12 92 TYR A N 1
ATOM 757 C CA . TYR A 1 92 ? 13.695 -17.703 -14.336 1 90.12 92 TYR A CA 1
ATOM 758 C C . TYR A 1 92 ? 14.07 -18.953 -15.125 1 90.12 92 TYR A C 1
ATOM 760 O O . TYR A 1 92 ? 13.43 -19.281 -16.125 1 90.12 92 TYR A O 1
ATOM 768 N N . GLY A 1 93 ? 15.273 -19.5 -15.109 1 86.62 93 GLY A N 1
ATOM 769 C CA . GLY A 1 93 ? 15.727 -20.719 -15.75 1 86.62 93 GLY A CA 1
ATOM 770 C C . GLY A 1 93 ? 14.969 -21.953 -15.281 1 86.62 93 GLY A C 1
ATOM 771 O O . GLY A 1 93 ? 15.227 -23.062 -15.742 1 86.62 93 GLY A O 1
ATOM 772 N N . ARG A 1 94 ? 14.109 -21.828 -14.391 1 92.94 94 ARG A N 1
ATOM 773 C CA . ARG A 1 94 ? 13.188 -22.828 -13.859 1 92.94 94 ARG A CA 1
ATOM 774 C C . ARG A 1 94 ? 11.852 -22.203 -13.5 1 92.94 94 ARG A C 1
ATOM 776 O O . ARG A 1 94 ? 11.727 -20.984 -13.438 1 92.94 94 ARG A O 1
ATOM 783 N N . THR A 1 95 ? 10.867 -23.094 -13.312 1 95.69 95 THR A N 1
ATOM 784 C CA . THR A 1 95 ? 9.562 -22.594 -12.883 1 95.69 95 THR A CA 1
ATOM 785 C C . THR A 1 95 ? 9.617 -22.125 -11.438 1 95.69 95 THR A C 1
ATOM 787 O O . THR A 1 95 ? 9.828 -22.906 -10.523 1 95.69 95 THR A O 1
ATOM 790 N N . PRO A 1 96 ? 9.445 -20.797 -11.234 1 96.94 96 PRO A N 1
ATOM 791 C CA . PRO A 1 96 ? 9.414 -20.344 -9.844 1 96.94 96 PRO A CA 1
ATOM 792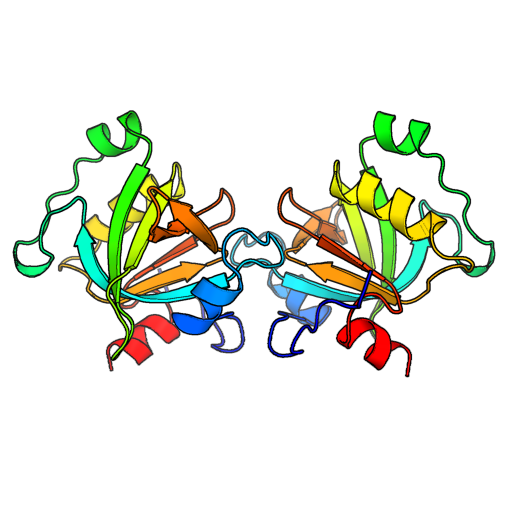 C C . PRO A 1 96 ? 8.203 -20.875 -9.078 1 96.94 96 PRO A C 1
ATOM 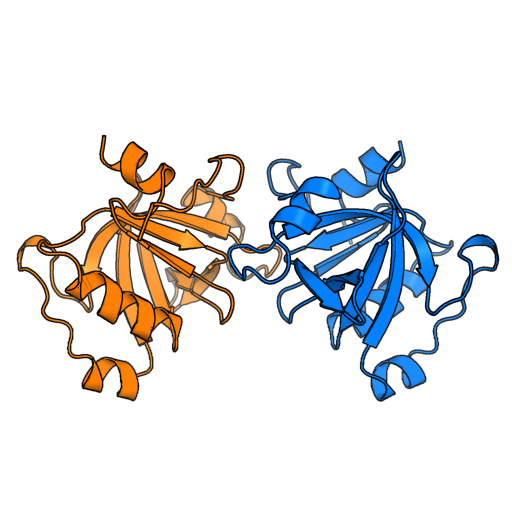794 O O . PRO A 1 96 ? 7.156 -21.141 -9.672 1 96.94 96 PRO A O 1
ATOM 797 N N . SER A 1 97 ? 8.359 -21 -7.766 1 96.88 97 SER A N 1
ATOM 798 C CA . SER A 1 97 ? 7.293 -21.625 -6.984 1 96.88 97 SER A CA 1
ATOM 799 C C . SER A 1 97 ? 6.719 -20.656 -5.961 1 96.88 97 SER A C 1
ATOM 801 O O . SER A 1 97 ? 5.531 -20.719 -5.641 1 96.88 97 SER A O 1
ATOM 803 N N . ALA A 1 98 ? 7.57 -19.812 -5.352 1 97.56 98 ALA A N 1
ATOM 804 C CA . ALA A 1 98 ? 7.125 -18.844 -4.344 1 97.56 98 ALA A CA 1
ATOM 805 C C . ALA A 1 98 ? 6.918 -17.469 -4.949 1 97.56 98 ALA A C 1
ATOM 807 O O . ALA A 1 98 ? 7.691 -17.031 -5.809 1 97.56 98 ALA A O 1
ATOM 808 N N . ILE A 1 99 ? 5.938 -16.766 -4.512 1 98 99 ILE A N 1
ATOM 809 C CA . ILE A 1 99 ? 5.633 -15.43 -5.004 1 98 99 ILE A CA 1
ATOM 810 C C . ILE A 1 99 ? 5.371 -14.5 -3.824 1 98 99 ILE A C 1
ATOM 812 O O . ILE A 1 99 ? 4.812 -14.914 -2.807 1 98 99 ILE A O 1
ATOM 816 N N . LEU A 1 100 ? 5.855 -13.336 -3.889 1 96.38 100 LEU A N 1
ATOM 817 C CA . LEU A 1 100 ? 5.516 -12.211 -3.023 1 96.38 100 LEU A CA 1
ATOM 818 C C . LEU A 1 100 ? 4.949 -11.055 -3.836 1 96.38 100 LEU A C 1
ATOM 820 O O . LEU A 1 100 ? 5.547 -10.641 -4.832 1 96.38 100 LEU A O 1
ATOM 824 N N . VAL A 1 101 ? 3.738 -10.57 -3.553 1 96.81 101 VAL A N 1
ATOM 825 C CA . VAL A 1 101 ? 3.129 -9.406 -4.195 1 96.81 101 VAL A CA 1
ATOM 826 C C . VAL A 1 101 ? 2.793 -8.352 -3.145 1 96.81 101 VAL A C 1
ATOM 828 O O . VAL A 1 101 ? 2.23 -8.672 -2.094 1 96.81 101 VAL A O 1
ATOM 831 N N . THR A 1 102 ? 3.188 -7.121 -3.389 1 93.25 102 THR A N 1
ATOM 832 C CA . THR A 1 102 ? 2.965 -6.047 -2.428 1 93.25 102 THR A CA 1
ATOM 833 C C . THR A 1 102 ? 1.686 -5.281 -2.756 1 93.25 102 THR A C 1
ATOM 835 O O . THR A 1 102 ? 1.24 -5.27 -3.906 1 93.25 102 THR A O 1
ATOM 838 N N . THR A 1 103 ? 1.131 -4.617 -1.75 1 92.69 103 THR A N 1
ATOM 839 C CA . THR A 1 103 ? 0.084 -3.609 -1.867 1 92.69 103 THR A CA 1
ATOM 840 C C . THR A 1 103 ? -1.121 -4.164 -2.621 1 92.69 103 THR A C 1
ATOM 842 O O . THR A 1 103 ? -1.577 -3.566 -3.598 1 92.69 103 THR A O 1
ATOM 845 N N . LEU A 1 104 ? -1.615 -5.238 -2.09 1 95.56 104 LEU A N 1
ATOM 846 C CA . LEU A 1 104 ? -2.781 -5.906 -2.66 1 95.56 104 LEU A CA 1
ATOM 847 C C . LEU A 1 104 ? -4.062 -5.441 -1.973 1 95.56 104 LEU A C 1
ATOM 849 O O . LEU A 1 104 ? -4.047 -5.109 -0.785 1 95.56 104 LEU A O 1
ATOM 853 N N . ASN A 1 105 ? -5.086 -5.516 -2.77 1 95.12 105 ASN A N 1
ATOM 854 C CA . ASN A 1 105 ? -6.43 -5.266 -2.26 1 95.12 105 ASN A CA 1
ATOM 855 C C . ASN A 1 105 ? -7.262 -6.543 -2.225 1 95.12 105 ASN A C 1
ATOM 857 O O . ASN A 1 105 ? -7.496 -7.164 -3.262 1 95.12 105 ASN A O 1
ATOM 861 N N . PRO A 1 106 ? -7.656 -6.961 -0.961 1 96.19 106 PRO A N 1
ATOM 862 C CA . PRO A 1 106 ? -8.594 -8.086 -0.916 1 96.19 106 PRO A CA 1
ATOM 863 C C . PRO A 1 106 ? -10 -7.695 -1.371 1 96.19 106 PRO A C 1
ATOM 865 O O . PRO A 1 106 ? -10.547 -6.695 -0.903 1 96.19 106 PRO A O 1
ATOM 868 N N . LYS A 1 107 ? -10.5 -8.477 -2.256 1 96.06 107 LYS A N 1
ATOM 869 C CA . LYS A 1 107 ? -11.82 -8.211 -2.814 1 96.06 107 LYS A CA 1
ATOM 870 C C . LYS A 1 107 ? -12.594 -9.508 -3.037 1 96.06 107 LYS A C 1
ATOM 872 O O . LYS A 1 107 ? -12 -10.578 -3.143 1 96.06 107 LYS A O 1
ATOM 877 N N . ARG A 1 108 ? -13.953 -9.328 -3.082 1 95.12 108 ARG A N 1
ATOM 878 C CA . ARG A 1 108 ? -14.789 -10.445 -3.529 1 95.12 108 ARG A CA 1
ATOM 879 C C . ARG A 1 108 ? -15 -10.391 -5.039 1 95.12 108 ARG A C 1
ATOM 881 O O . ARG A 1 108 ? -15.523 -9.406 -5.562 1 95.12 108 ARG A O 1
ATOM 888 N N . ILE A 1 109 ? -14.57 -11.297 -5.719 1 92.94 109 ILE A N 1
ATOM 889 C CA . ILE A 1 109 ? -14.773 -11.422 -7.156 1 92.94 109 ILE A CA 1
ATOM 890 C C . ILE A 1 109 ? -15.516 -12.719 -7.457 1 92.94 109 ILE A C 1
ATOM 892 O O . ILE A 1 109 ? -15.031 -13.812 -7.164 1 92.94 109 ILE A O 1
ATOM 896 N N . GLY A 1 110 ? -16.719 -12.594 -8.031 1 91.88 110 GLY A N 1
ATOM 897 C CA . GLY A 1 110 ? -17.531 -13.773 -8.266 1 91.88 110 GLY A CA 1
ATOM 898 C C . GLY A 1 110 ? -17.938 -14.484 -6.984 1 91.88 110 GLY A C 1
ATOM 899 O O . GLY A 1 110 ? -17.953 -15.711 -6.926 1 91.88 110 GLY A O 1
ATOM 900 N N . GLY A 1 111 ? -18.016 -13.797 -5.898 1 93.25 111 GLY A N 1
ATOM 901 C CA . GLY A 1 111 ? -18.484 -14.328 -4.633 1 93.25 111 GLY A CA 1
ATOM 902 C C . GLY A 1 111 ? -17.375 -14.938 -3.793 1 93.25 111 GLY A C 1
ATOM 903 O O . GLY A 1 111 ? -17.625 -15.422 -2.688 1 93.25 111 GLY A O 1
ATOM 904 N N . THR A 1 112 ? -16.234 -14.922 -4.344 1 95.12 112 THR A N 1
ATOM 905 C CA . THR A 1 112 ? -15.117 -15.523 -3.613 1 95.12 112 THR A CA 1
ATOM 906 C C . THR A 1 112 ? -14.055 -14.477 -3.289 1 95.12 112 THR A C 1
ATOM 908 O O . THR A 1 112 ? -13.914 -13.484 -4.012 1 95.12 112 THR A O 1
ATOM 911 N N . LEU A 1 113 ? -13.344 -14.781 -2.162 1 96.56 113 LEU A N 1
ATOM 912 C CA . LEU A 1 113 ? -12.227 -13.906 -1.806 1 96.56 113 LEU A CA 1
ATOM 913 C C . LEU A 1 113 ? -11.102 -14.016 -2.83 1 96.56 113 LEU A C 1
ATOM 915 O O . LEU A 1 113 ? -10.711 -15.125 -3.215 1 96.56 113 LEU A O 1
ATOM 919 N N . ALA A 1 114 ? -10.672 -12.898 -3.289 1 98 114 ALA A N 1
ATOM 920 C CA . ALA A 1 114 ? -9.508 -12.82 -4.172 1 98 114 ALA A CA 1
ATOM 921 C C . ALA A 1 114 ? -8.625 -11.633 -3.816 1 98 114 ALA A C 1
ATOM 923 O O . ALA A 1 114 ? -9.078 -10.695 -3.154 1 98 114 ALA A O 1
ATOM 924 N N . LEU A 1 115 ? -7.391 -11.781 -4.16 1 98.19 115 LEU A N 1
ATOM 925 C CA . LEU A 1 115 ? -6.457 -10.664 -4.051 1 98.19 115 LEU A CA 1
ATOM 926 C C . LEU A 1 115 ? -6.234 -10.008 -5.406 1 98.19 115 LEU A C 1
ATOM 928 O O . LEU A 1 115 ? -6.141 -10.695 -6.426 1 98.19 115 LEU A O 1
ATOM 932 N N . THR A 1 116 ? -6.199 -8.711 -5.395 1 97.62 116 THR A N 1
ATOM 933 C CA . THR A 1 116 ? -6.055 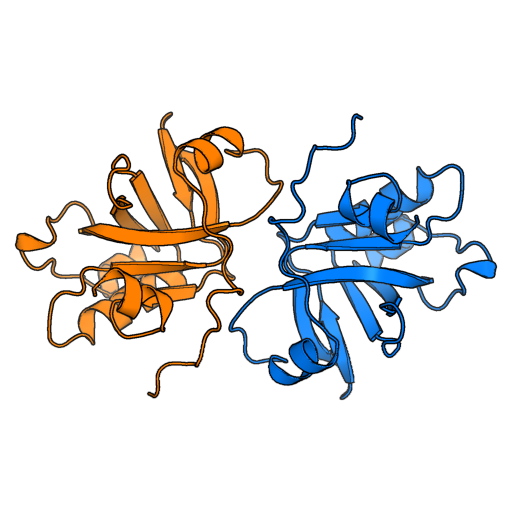-7.992 -6.652 1 97.62 116 THR A CA 1
ATOM 934 C C . THR A 1 116 ? -4.941 -6.953 -6.559 1 97.62 116 THR A C 1
ATOM 936 O O . THR A 1 116 ? -4.812 -6.266 -5.543 1 97.62 116 THR A O 1
ATOM 939 N N . THR A 1 117 ? -4.188 -6.836 -7.664 1 97 117 THR A N 1
ATOM 940 C CA . THR A 1 117 ? -3.121 -5.84 -7.695 1 97 117 THR A CA 1
ATOM 941 C C . THR A 1 117 ? -3.676 -4.469 -8.07 1 97 117 THR A C 1
ATOM 943 O O . THR A 1 117 ? -4.789 -4.363 -8.594 1 97 117 THR A O 1
ATOM 946 N N . MET A 1 118 ? -2.885 -3.484 -7.684 1 94 118 MET A N 1
ATOM 947 C CA . MET A 1 118 ? -3.074 -2.119 -8.164 1 94 118 MET A CA 1
ATOM 948 C C . MET A 1 118 ? -1.822 -1.613 -8.875 1 94 118 MET A C 1
ATOM 950 O O . MET A 1 118 ? -0.844 -2.348 -9.016 1 94 118 MET A O 1
ATOM 954 N N . SER A 1 119 ? -1.849 -0.352 -9.336 1 91.56 119 SER A N 1
ATOM 955 C CA . SER A 1 119 ? -0.765 0.187 -10.148 1 91.56 119 SER A CA 1
ATOM 956 C C . SER A 1 119 ? 0.526 0.302 -9.352 1 91.56 119 SER A C 1
ATOM 958 O O . SER A 1 119 ? 1.615 0.378 -9.922 1 91.56 119 SER A O 1
ATOM 960 N N . SER A 1 120 ? 0.452 0.274 -8.047 1 89 120 SER A N 1
ATOM 961 C CA . SER A 1 120 ? 1.637 0.425 -7.207 1 89 120 SER A CA 1
ATOM 962 C C . SER A 1 120 ? 2.176 -0.93 -6.762 1 89 120 SER A C 1
ATOM 964 O O . SER A 1 120 ? 3.199 -1.003 -6.078 1 89 120 SER A O 1
ATOM 966 N N . SER A 1 121 ? 1.493 -2.012 -7.105 1 93.81 121 SER A N 1
ATOM 967 C CA . SER A 1 121 ? 1.906 -3.342 -6.668 1 93.81 121 SER A CA 1
ATOM 968 C C . SER A 1 121 ? 3.205 -3.768 -7.344 1 93.81 121 SER A C 1
ATOM 970 O O . SER A 1 121 ? 3.457 -3.412 -8.5 1 93.81 121 SER A O 1
ATOM 972 N N . ARG A 1 122 ? 4.023 -4.543 -6.621 1 92.38 122 ARG A N 1
ATOM 973 C CA . ARG A 1 122 ? 5.242 -5.168 -7.125 1 92.38 122 ARG A CA 1
ATOM 974 C C . ARG A 1 122 ? 5.199 -6.68 -6.941 1 92.38 122 ARG A C 1
ATOM 976 O O . ARG A 1 122 ? 4.652 -7.176 -5.953 1 92.38 122 ARG A O 1
ATOM 983 N N . VAL A 1 123 ? 5.812 -7.316 -7.91 1 95.56 123 VAL A N 1
ATOM 984 C CA . VAL A 1 123 ? 5.816 -8.773 -7.906 1 95.56 123 VAL A CA 1
ATOM 985 C C . VAL A 1 123 ? 7.246 -9.289 -7.746 1 95.56 123 VAL A C 1
ATOM 987 O O . VAL A 1 123 ? 8.148 -8.875 -8.484 1 95.56 123 VAL A O 1
ATOM 990 N N . PHE A 1 124 ? 7.441 -10.195 -6.773 1 94 124 PHE A N 1
ATOM 991 C CA . PHE A 1 124 ? 8.703 -10.883 -6.539 1 94 124 PHE A CA 1
ATOM 992 C C . PHE A 1 124 ? 8.508 -12.391 -6.535 1 94 124 PHE A C 1
ATOM 994 O O . PHE A 1 124 ? 7.418 -12.875 -6.23 1 94 124 PHE A O 1
ATOM 1001 N N . MET A 1 125 ? 9.602 -13.086 -6.898 1 96.62 125 MET A N 1
ATOM 1002 C CA . MET A 1 125 ? 9.523 -14.547 -6.938 1 96.62 125 MET A CA 1
ATOM 1003 C C . MET A 1 125 ? 10.812 -15.172 -6.426 1 96.62 125 MET A C 1
ATOM 1005 O O . MET A 1 125 ? 11.898 -14.625 -6.629 1 96.62 125 MET A O 1
ATOM 1009 N N . ASP A 1 126 ? 10.672 -16.312 -5.754 1 95.06 126 ASP A N 1
ATOM 1010 C CA . ASP A 1 126 ? 11.719 -17.234 -5.344 1 95.06 126 ASP A CA 1
ATOM 1011 C C . ASP A 1 126 ? 12.898 -16.484 -4.723 1 95.06 126 ASP A C 1
ATOM 1013 O O . ASP A 1 126 ? 12.836 -16.062 -3.568 1 95.06 126 ASP A O 1
ATOM 1017 N N . THR A 1 127 ? 13.898 -16.094 -5.574 1 91.19 127 THR A N 1
ATOM 1018 C CA . THR A 1 127 ? 15.148 -15.617 -5 1 91.19 127 THR A CA 1
ATOM 1019 C C . THR A 1 127 ? 15.219 -14.094 -5.059 1 91.19 127 THR A C 1
ATOM 1021 O O . THR A 1 127 ? 16.234 -13.5 -4.691 1 91.19 127 THR A O 1
ATOM 1024 N N . ASP A 1 128 ? 14.141 -13.523 -5.457 1 89.19 128 ASP A N 1
ATOM 1025 C CA . ASP A 1 128 ? 14.148 -12.078 -5.703 1 89.19 128 ASP A CA 1
ATOM 1026 C C . ASP A 1 128 ? 14.398 -11.305 -4.41 1 89.19 128 ASP A C 1
ATOM 1028 O O . ASP A 1 128 ? 15.094 -10.281 -4.422 1 89.19 128 ASP A O 1
ATOM 1032 N N . VAL A 1 129 ? 13.789 -11.695 -3.326 1 87.25 129 VAL A N 1
ATOM 1033 C CA . VAL A 1 129 ? 13.859 -10.984 -2.049 1 87.25 129 VAL A CA 1
ATOM 1034 C C . VAL A 1 129 ? 14.016 -11.992 -0.911 1 87.25 129 VAL A C 1
ATOM 1036 O O . VAL A 1 129 ? 13.672 -13.164 -1.061 1 87.25 129 VAL A O 1
ATOM 1039 N N . GLN A 1 130 ? 14.469 -11.477 0.224 1 88.75 130 GLN A N 1
ATOM 1040 C CA . GLN A 1 130 ? 14.773 -12.328 1.363 1 88.75 130 GLN A CA 1
ATOM 1041 C C . GLN A 1 130 ? 13.539 -13.102 1.821 1 88.75 130 GLN A C 1
ATOM 1043 O O . GLN A 1 130 ? 13.617 -14.305 2.092 1 88.75 130 GLN A O 1
ATOM 1048 N N . PRO A 1 131 ? 12.336 -12.539 1.881 1 88.5 131 PRO A N 1
ATOM 1049 C CA . PRO A 1 131 ? 11.172 -13.281 2.367 1 88.5 131 PRO A CA 1
ATOM 1050 C C . PRO A 1 131 ? 10.82 -14.469 1.476 1 88.5 131 PRO A C 1
ATOM 1052 O O . PRO A 1 131 ? 10.406 -15.516 1.976 1 88.5 131 PRO A O 1
ATOM 1055 N N . THR A 1 132 ? 10.898 -14.266 0.171 1 93.5 132 THR A N 1
ATOM 1056 C CA . THR A 1 132 ? 10.594 -15.398 -0.701 1 93.5 132 THR A CA 1
ATOM 1057 C C . THR A 1 132 ? 11.664 -16.484 -0.571 1 93.5 132 THR A C 1
ATOM 1059 O O . THR A 1 132 ? 11.359 -17.672 -0.654 1 93.5 132 THR A O 1
ATOM 1062 N N . ARG A 1 133 ? 12.922 -16.125 -0.33 1 92.25 133 ARG A N 1
ATOM 1063 C CA . ARG A 1 133 ? 13.984 -17.109 -0.093 1 92.25 133 ARG A CA 1
ATOM 1064 C C . ARG A 1 133 ? 13.719 -17.906 1.174 1 92.25 133 ARG A C 1
ATOM 1066 O O . ARG A 1 133 ? 13.844 -19.141 1.174 1 92.25 133 ARG A O 1
ATOM 1073 N N . ASP A 1 134 ? 13.359 -17.156 2.16 1 91.69 134 ASP A N 1
ATOM 1074 C CA . ASP A 1 134 ? 13.078 -17.812 3.439 1 91.69 134 ASP A CA 1
ATOM 1075 C C . ASP A 1 134 ? 11.867 -18.734 3.33 1 91.69 134 ASP A C 1
ATOM 1077 O O . ASP A 1 134 ? 11.812 -19.766 4.004 1 91.69 134 ASP A O 1
ATOM 1081 N N . TYR A 1 135 ? 10.969 -18.297 2.566 1 91.94 135 TYR A N 1
ATOM 1082 C CA . TYR A 1 135 ? 9.75 -19.078 2.383 1 91.94 135 TYR A CA 1
ATOM 1083 C C . TYR A 1 135 ? 10.055 -20.422 1.752 1 91.94 135 TYR A C 1
ATOM 1085 O O . TYR A 1 135 ? 9.391 -21.422 2.055 1 91.94 135 TYR A O 1
ATOM 1093 N N . LEU A 1 136 ? 11.023 -20.469 0.854 1 92.81 136 LEU A N 1
ATOM 1094 C CA . LEU A 1 136 ? 11.383 -21.688 0.142 1 92.81 136 LEU A CA 1
ATOM 1095 C C . LEU A 1 136 ? 12.305 -22.547 0.987 1 92.81 136 LEU A C 1
ATOM 1097 O O . LEU A 1 136 ? 12.5 -23.734 0.689 1 92.81 136 LEU A O 1
ATOM 1101 N N . SER A 1 137 ? 12.93 -21.938 2.031 1 87.31 137 SER A N 1
ATOM 1102 C CA . SER A 1 137 ? 13.867 -22.688 2.857 1 87.31 137 SER A CA 1
ATOM 1103 C C . SER A 1 137 ? 13.141 -23.562 3.883 1 87.31 137 SER A C 1
ATOM 1105 O O . SER A 1 137 ? 13.531 -24.703 4.129 1 87.31 137 SER A O 1
ATOM 1107 N N . ASP B 1 1 ? -18.797 7.707 14.531 1 33.22 1 ASP B N 1
ATOM 1108 C CA . ASP B 1 1 ? -18.188 6.617 13.781 1 33.22 1 ASP B CA 1
ATOM 1109 C C . ASP B 1 1 ? -17.031 6 14.555 1 33.22 1 ASP B C 1
ATOM 1111 O O . ASP B 1 1 ? -16.078 6.695 14.93 1 33.22 1 ASP B O 1
ATOM 1115 N N . SER B 1 2 ? -17.266 4.875 15.148 1 41.75 2 SER B N 1
ATOM 1116 C CA . SER B 1 2 ? -16.344 4.184 16.047 1 41.75 2 SER B CA 1
ATOM 1117 C C . SER B 1 2 ? -14.969 4.004 15.414 1 41.75 2 SER B C 1
ATOM 1119 O O . SER B 1 2 ? -14.859 3.842 14.195 1 41.75 2 SER B O 1
ATOM 1121 N N . PRO B 1 3 ? -13.961 4.375 16.156 1 46.69 3 PRO B N 1
ATOM 1122 C CA . PRO B 1 3 ? -12.602 4.117 15.664 1 46.69 3 PRO B CA 1
ATOM 1123 C C . PRO B 1 3 ? -12.453 2.732 15.039 1 46.69 3 PRO B C 1
ATOM 1125 O O . PRO B 1 3 ? -13.055 1.769 15.516 1 46.69 3 PRO B O 1
ATOM 1128 N N . VAL B 1 4 ? -12.164 2.557 13.812 1 52.53 4 VAL B N 1
ATOM 1129 C CA . VAL B 1 4 ? -11.852 1.252 13.242 1 52.53 4 VAL B CA 1
ATOM 1130 C C . VAL B 1 4 ? -10.688 0.617 14 1 52.53 4 VAL B C 1
ATOM 1132 O O . VAL B 1 4 ? -9.648 1.254 14.203 1 52.53 4 VAL B O 1
ATOM 1135 N N . PRO B 1 5 ? -10.961 -0.453 14.773 1 52.34 5 PRO B N 1
ATOM 1136 C CA . PRO B 1 5 ? -9.898 -1.113 15.531 1 52.34 5 PRO B CA 1
ATOM 1137 C C . PRO B 1 5 ? -8.688 -1.473 14.664 1 52.34 5 PRO B C 1
ATOM 1139 O O . PRO B 1 5 ? -8.828 -2.186 13.672 1 52.34 5 PRO B O 1
ATOM 1142 N N . PHE B 1 6 ? -7.746 -0.554 14.453 1 55.38 6 PHE B N 1
ATOM 1143 C CA . PHE B 1 6 ? -6.52 -0.908 13.75 1 55.38 6 PHE B CA 1
ATOM 1144 C C . PHE B 1 6 ? -5.504 -1.521 14.703 1 55.38 6 PHE B C 1
ATOM 1146 O O . PHE B 1 6 ? -5.371 -1.076 15.844 1 55.38 6 PHE B O 1
ATOM 1153 N N . GLN B 1 7 ? -5.129 -2.766 14.445 1 59.72 7 GLN B N 1
ATOM 1154 C CA . GLN B 1 7 ? -3.961 -3.244 15.18 1 59.72 7 GLN B CA 1
ATOM 1155 C C . GLN B 1 7 ? -2.682 -2.596 14.656 1 59.72 7 GLN B C 1
ATOM 1157 O O . GLN B 1 7 ? -2.502 -2.455 13.445 1 59.72 7 GLN B O 1
ATOM 1162 N N . GLU B 1 8 ? -1.822 -1.915 15.555 1 54.16 8 GLU B N 1
ATOM 1163 C CA . GLU B 1 8 ? -0.575 -1.227 15.242 1 54.16 8 GLU B CA 1
ATOM 1164 C C . GLU B 1 8 ? 0.256 -2.02 14.242 1 54.16 8 GLU B C 1
ATOM 1166 O O . GLU B 1 8 ? 0.896 -1.441 13.359 1 54.16 8 GLU B O 1
ATOM 1171 N N . ASP B 1 9 ? 0.077 -3.307 14.344 1 64.25 9 ASP B N 1
ATOM 1172 C CA . ASP B 1 9 ? 0.956 -4.176 13.57 1 64.25 9 ASP B CA 1
ATOM 1173 C C . ASP B 1 9 ? 0.625 -4.105 12.086 1 64.25 9 ASP B C 1
ATOM 1175 O O . ASP B 1 9 ? 1.312 -4.715 11.258 1 64.25 9 ASP B O 1
ATOM 1179 N N . TRP B 1 10 ? -0.185 -3.035 11.828 1 72.56 10 TRP B N 1
ATOM 1180 C CA . TRP B 1 10 ? -0.675 -3.008 10.453 1 72.56 10 TRP B CA 1
ATOM 1181 C C . TRP B 1 10 ? 0.031 -1.924 9.648 1 72.56 10 TRP B C 1
ATOM 1183 O O . TRP B 1 10 ? 0.022 -1.955 8.414 1 72.56 10 TRP B O 1
ATOM 1193 N N . PHE B 1 11 ? 0.8 -1.126 10.383 1 84.56 11 PHE B N 1
ATOM 1194 C CA . PHE B 1 11 ? 1.309 0.038 9.664 1 84.56 11 PHE B CA 1
ATOM 1195 C C . PHE B 1 11 ? 2.805 -0.098 9.406 1 84.56 11 PHE B C 1
ATOM 1197 O O . PHE B 1 11 ? 3.525 -0.698 10.203 1 84.56 11 PHE B O 1
ATOM 1204 N N . ARG B 1 12 ? 3.143 0.437 8.359 1 88.06 12 ARG B N 1
ATOM 1205 C CA . ARG B 1 12 ? 4.531 0.441 7.918 1 88.06 12 ARG B CA 1
ATOM 1206 C C . ARG B 1 12 ? 5.18 1.802 8.156 1 88.06 12 ARG B C 1
ATOM 1208 O O . ARG B 1 12 ? 5.633 2.451 7.207 1 88.06 12 ARG B O 1
ATOM 1215 N N . PHE B 1 13 ? 5.359 2.104 9.398 1 91.06 13 PHE B N 1
ATOM 1216 C CA . PHE B 1 13 ? 5.984 3.373 9.75 1 91.06 13 PHE B CA 1
ATOM 1217 C C . PHE B 1 13 ? 7.492 3.314 9.531 1 91.06 13 PHE B C 1
ATOM 1219 O O . PHE B 1 13 ? 8.117 2.277 9.766 1 91.06 13 PHE B O 1
ATOM 1226 N N . ARG B 1 14 ? 8.008 4.441 9.117 1 90.88 14 ARG B N 1
ATOM 1227 C CA . ARG B 1 14 ? 9.453 4.551 8.898 1 90.88 14 ARG B CA 1
ATOM 1228 C C . ARG B 1 14 ? 9.984 5.875 9.43 1 90.88 14 ARG B C 1
ATOM 1230 O O . ARG B 1 14 ? 9.227 6.832 9.602 1 90.88 14 ARG B O 1
ATOM 1237 N N . SER B 1 15 ? 11.305 5.844 9.672 1 92.88 15 SER B N 1
ATOM 1238 C CA . SER B 1 15 ? 11.984 7.078 10.055 1 92.88 15 SER B CA 1
ATOM 1239 C C . SER B 1 15 ? 12.289 7.941 8.836 1 92.88 15 SER B C 1
ATOM 1241 O O . SER B 1 15 ? 12.172 7.48 7.695 1 92.88 15 SER B O 1
ATOM 1243 N N . HIS B 1 16 ? 12.648 9.172 9.219 1 94.62 16 HIS B N 1
ATOM 1244 C CA . HIS B 1 16 ? 13.078 10.07 8.156 1 94.62 16 HIS B CA 1
ATOM 1245 C C . HIS B 1 16 ? 14.227 9.469 7.352 1 94.62 16 HIS B C 1
ATOM 1247 O O . HIS B 1 16 ? 14.258 9.57 6.125 1 94.62 16 HIS B O 1
ATOM 1253 N N . GLU B 1 17 ? 15.156 8.883 8.039 1 93.56 17 GLU B N 1
ATOM 1254 C CA . GLU B 1 17 ? 16.312 8.273 7.395 1 93.56 17 GLU B CA 1
ATOM 1255 C C . GLU B 1 17 ? 15.898 7.164 6.441 1 93.56 17 GLU B C 1
ATOM 1257 O O . GLU B 1 17 ? 16.469 7.02 5.359 1 93.56 17 GLU B O 1
ATOM 1262 N N . GLU B 1 18 ? 14.93 6.43 6.863 1 91.19 18 GLU B N 1
ATOM 1263 C CA . GLU B 1 18 ? 14.445 5.34 6.02 1 91.19 18 GLU B CA 1
ATOM 1264 C C . GLU B 1 18 ? 13.688 5.879 4.809 1 91.19 18 GLU B C 1
ATOM 1266 O O . GLU B 1 18 ? 13.781 5.312 3.713 1 91.19 18 GLU B O 1
ATOM 1271 N N . PHE B 1 19 ? 12.945 6.957 4.965 1 94.12 19 PHE B N 1
ATOM 1272 C CA . PHE B 1 19 ? 12.312 7.602 3.816 1 94.12 19 PHE B CA 1
ATOM 1273 C C . PHE B 1 19 ? 13.359 8.086 2.822 1 94.12 19 PHE B C 1
ATOM 1275 O O . PHE B 1 19 ? 13.219 7.887 1.615 1 94.12 19 PHE B O 1
ATOM 1282 N N . GLU B 1 20 ? 14.383 8.664 3.344 1 93.31 20 GLU B N 1
ATOM 1283 C CA . GLU B 1 20 ? 15.453 9.172 2.5 1 93.31 20 GLU B CA 1
ATOM 1284 C C . GLU B 1 20 ? 16.109 8.055 1.698 1 93.31 20 GLU B C 1
ATOM 1286 O O . GLU B 1 20 ? 16.375 8.211 0.504 1 93.31 20 GLU B O 1
ATOM 1291 N N . ALA B 1 21 ? 16.266 6.969 2.365 1 90.5 21 ALA B N 1
ATOM 1292 C CA . ALA B 1 21 ? 16.969 5.844 1.752 1 90.5 21 ALA B CA 1
ATOM 1293 C C . ALA B 1 21 ? 16.125 5.215 0.643 1 90.5 21 ALA B C 1
ATOM 1295 O O . ALA B 1 21 ? 16.656 4.637 -0.302 1 90.5 21 ALA B O 1
ATOM 1296 N N . ASN B 1 22 ? 14.844 5.438 0.724 1 89.38 22 ASN B N 1
ATOM 1297 C CA . ASN B 1 22 ? 13.961 4.754 -0.216 1 89.38 22 ASN B CA 1
ATOM 1298 C C . ASN B 1 22 ? 13.32 5.734 -1.197 1 89.38 22 ASN B C 1
ATOM 1300 O O . ASN B 1 22 ? 12.453 5.352 -1.984 1 89.38 22 ASN B O 1
ATOM 1304 N N . CYS B 1 23 ? 13.75 6.832 -1.119 1 92.25 23 CYS B N 1
ATOM 1305 C CA . CYS B 1 23 ? 13.203 7.906 -1.938 1 92.25 23 CYS B CA 1
ATOM 1306 C C . CYS B 1 23 ? 13.375 7.605 -3.422 1 92.25 23 CYS B C 1
ATOM 1308 O O . CYS B 1 23 ? 14.469 7.23 -3.859 1 92.25 23 CYS B O 1
ATOM 1310 N N . ASP B 1 24 ? 12.312 7.668 -4.184 1 91.06 24 ASP B N 1
ATOM 1311 C CA . ASP B 1 24 ? 12.25 7.551 -5.637 1 91.06 24 ASP B CA 1
ATOM 1312 C C . ASP B 1 24 ? 12.617 6.137 -6.09 1 91.06 24 ASP B C 1
ATOM 1314 O O . ASP B 1 24 ? 12.883 5.91 -7.273 1 91.06 24 ASP B O 1
ATOM 1318 N N . LEU B 1 25 ? 12.648 5.16 -5.211 1 80.81 25 LEU B N 1
ATOM 1319 C CA . LEU B 1 25 ? 13.031 3.803 -5.59 1 80.81 25 LEU B CA 1
ATOM 1320 C C . LEU B 1 25 ? 11.805 2.992 -6.004 1 80.81 25 LEU B C 1
ATOM 1322 O O . LEU B 1 25 ? 11.93 1.977 -6.691 1 80.81 25 LEU B O 1
ATOM 1326 N N . LYS B 1 26 ? 10.672 3.424 -5.68 1 76.25 26 LYS B N 1
ATOM 1327 C CA . LYS B 1 26 ? 9.414 2.783 -6.047 1 76.25 26 LYS B CA 1
ATOM 1328 C C . LYS B 1 26 ? 9.398 1.314 -5.637 1 76.25 26 LYS B C 1
ATOM 1330 O O . LYS B 1 26 ? 8.945 0.455 -6.395 1 76.25 26 LYS B O 1
ATOM 1335 N N . VAL B 1 27 ? 10.07 1.099 -4.496 1 71.44 27 VAL B N 1
ATOM 1336 C CA . VAL B 1 27 ? 10.18 -0.28 -4.031 1 71.44 27 VAL B CA 1
ATOM 1337 C C . VAL B 1 27 ? 8.984 -0.622 -3.143 1 71.44 27 VAL B C 1
ATOM 1339 O O . VAL B 1 27 ? 8.461 -1.738 -3.195 1 71.44 27 VAL B O 1
ATOM 1342 N N . ASP B 1 28 ? 8.672 0.324 -2.35 1 80.69 28 ASP B N 1
ATOM 1343 C CA . ASP B 1 28 ? 7.594 0.109 -1.394 1 80.69 28 ASP B CA 1
ATOM 1344 C C . ASP B 1 28 ? 6.852 1.411 -1.101 1 80.69 28 ASP B C 1
ATOM 1346 O O . ASP B 1 28 ? 7.289 2.486 -1.517 1 80.69 28 ASP B O 1
ATOM 1350 N N . LEU B 1 29 ? 5.664 1.165 -0.566 1 90.31 29 LEU B N 1
ATOM 1351 C CA . LEU B 1 29 ? 4.875 2.256 -0.005 1 90.31 29 LEU B CA 1
ATOM 1352 C C . LEU B 1 29 ? 4.883 2.203 1.52 1 90.31 29 LEU B C 1
ATOM 1354 O O . LEU B 1 29 ? 5.086 1.14 2.107 1 90.31 29 LEU B O 1
ATOM 1358 N N . TYR B 1 30 ? 4.711 3.359 2.098 1 92.62 30 TYR B N 1
ATOM 1359 C CA . TYR B 1 30 ? 4.895 3.434 3.543 1 92.62 30 TYR B CA 1
ATOM 1360 C C . TYR B 1 30 ? 3.756 4.207 4.195 1 92.62 30 TYR B C 1
ATOM 1362 O O . TYR B 1 30 ? 2.994 4.898 3.514 1 92.62 30 TYR B O 1
ATOM 1370 N N . ASP B 1 31 ? 3.633 3.936 5.48 1 93.69 31 ASP B N 1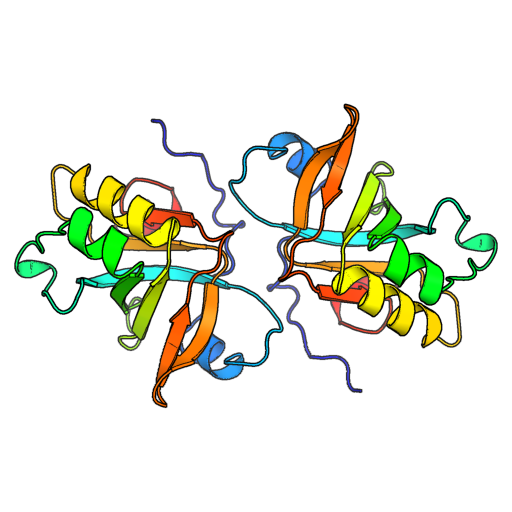
ATOM 1371 C CA . ASP B 1 31 ? 2.717 4.727 6.297 1 93.69 31 ASP B CA 1
ATOM 1372 C C . ASP B 1 31 ? 3.471 5.773 7.113 1 93.69 31 ASP B C 1
ATOM 1374 O O . ASP B 1 31 ? 4.676 5.641 7.348 1 93.69 31 ASP B O 1
ATOM 1378 N N . TYR B 1 32 ? 2.814 6.816 7.371 1 96.38 32 TYR B N 1
ATOM 1379 C CA . TYR B 1 32 ? 3.391 7.898 8.164 1 96.38 32 TYR B CA 1
ATOM 1380 C C . TYR B 1 32 ? 2.52 8.211 9.375 1 96.38 32 TYR B C 1
ATOM 1382 O O . TYR B 1 32 ? 1.29 8.219 9.273 1 96.38 32 TYR B O 1
ATOM 1390 N N . LEU B 1 33 ? 3.139 8.469 10.516 1 97 33 LEU B N 1
ATOM 1391 C CA . LEU B 1 33 ? 2.504 8.953 11.734 1 97 33 LEU B CA 1
ATOM 1392 C C . LEU B 1 33 ? 3.332 10.07 12.375 1 97 33 LEU B C 1
ATOM 1394 O O . LEU B 1 33 ? 4.52 9.883 12.648 1 97 33 LEU B O 1
ATOM 1398 N N . GLY B 1 34 ? 2.723 11.188 12.586 1 97.81 34 GLY B N 1
ATOM 1399 C CA . GLY B 1 34 ? 3.408 12.305 13.219 1 97.81 34 GLY B CA 1
ATOM 1400 C C . GLY B 1 34 ? 2.494 13.484 13.508 1 97.81 34 GLY B C 1
ATOM 1401 O O . GLY B 1 34 ? 1.27 13.352 13.461 1 97.81 34 GLY B O 1
ATOM 1402 N N . HIS B 1 35 ? 3.057 14.609 13.969 1 97.88 35 HIS B N 1
ATOM 1403 C CA . HIS B 1 35 ? 2.266 15.805 14.227 1 97.88 35 HIS B CA 1
ATOM 1404 C C . HIS B 1 35 ? 2.312 16.766 13.047 1 97.88 35 HIS B C 1
ATOM 1406 O O . HIS B 1 35 ? 3.328 16.859 12.352 1 97.88 35 HIS B O 1
ATOM 1412 N N . MET B 1 36 ? 1.226 17.406 12.859 1 98.25 36 MET B N 1
ATOM 1413 C CA . MET B 1 36 ? 1.135 18.438 11.836 1 98.25 36 MET B CA 1
ATOM 1414 C C . MET B 1 36 ? 1.649 19.781 12.359 1 98.25 36 MET B C 1
ATOM 1416 O O . MET B 1 36 ? 1.414 20.125 13.516 1 98.25 36 MET B O 1
ATOM 1420 N N . LYS B 1 37 ? 2.363 20.516 11.492 1 98.12 37 LYS B N 1
ATOM 1421 C CA . LYS B 1 37 ? 2.896 21.828 11.859 1 98.12 37 LYS B CA 1
ATOM 1422 C C . LYS B 1 37 ? 2.223 22.938 11.062 1 98.12 37 LYS B C 1
ATOM 1424 O O . LYS B 1 37 ? 1.871 23.984 11.617 1 98.12 37 LYS B O 1
ATOM 1429 N N . LEU B 1 38 ? 2.156 22.766 9.773 1 98.25 38 LEU B N 1
ATOM 1430 C CA . LEU B 1 38 ? 1.499 23.703 8.867 1 98.25 38 LEU B CA 1
ATOM 1431 C C . LEU B 1 38 ? 0.52 22.984 7.949 1 98.25 38 LEU B C 1
ATOM 1433 O O . LEU B 1 38 ? 0.779 21.859 7.52 1 98.25 38 LEU B O 1
ATOM 1437 N N . VAL B 1 39 ? -0.536 23.656 7.633 1 97.75 39 VAL B N 1
ATOM 1438 C CA . VAL B 1 39 ? -1.466 23.25 6.59 1 97.75 39 VAL B CA 1
ATOM 1439 C C . VAL B 1 39 ? -1.626 24.359 5.562 1 97.75 39 VAL B C 1
ATOM 1441 O O . VAL B 1 39 ? -2.109 25.453 5.891 1 97.75 39 VAL B O 1
ATOM 1444 N N . ASN B 1 40 ? -1.16 24.078 4.336 1 96 40 ASN B N 1
ATOM 1445 C CA . ASN B 1 40 ? -1.106 25.094 3.293 1 96 40 ASN B CA 1
ATOM 1446 C C . ASN B 1 40 ? -0.454 26.375 3.795 1 96 40 ASN B C 1
ATOM 1448 O O . ASN B 1 40 ? -1.021 27.453 3.654 1 96 40 ASN B O 1
ATOM 1452 N N . GLU B 1 41 ? 0.618 26.172 4.367 1 95.25 41 GLU B N 1
ATOM 1453 C CA . GLU B 1 41 ? 1.516 27.234 4.801 1 95.25 41 GLU B CA 1
ATOM 1454 C C . GLU B 1 41 ? 0.899 28.047 5.938 1 95.25 41 GLU B C 1
ATOM 1456 O O . GLU B 1 41 ? 1.401 29.109 6.281 1 95.25 41 GLU B O 1
ATOM 1461 N N . GLN B 1 42 ? -0.156 27.625 6.504 1 97.06 42 GLN B N 1
ATOM 1462 C CA . GLN B 1 42 ? -0.707 28.203 7.723 1 97.06 42 GLN B CA 1
ATOM 1463 C C . GLN B 1 42 ? -0.276 27.422 8.953 1 97.06 42 GLN B C 1
ATOM 1465 O O . GLN B 1 42 ? -0.51 26.219 9.039 1 97.06 42 GLN B O 1
ATOM 1470 N N . PRO B 1 43 ? 0.349 28.094 9.992 1 97.56 43 PRO B N 1
ATOM 1471 C CA . PRO B 1 43 ? 0.682 27.375 11.227 1 97.56 43 PRO B CA 1
ATOM 1472 C C . PRO B 1 43 ? -0.549 26.812 11.93 1 97.56 43 PRO B C 1
ATOM 1474 O O . PRO B 1 43 ? -1.595 27.453 11.977 1 97.56 43 PRO B O 1
ATOM 1477 N N . LEU B 1 44 ? -0.387 25.578 12.492 1 96.75 44 LEU B N 1
ATOM 1478 C CA . LEU B 1 44 ? -1.518 24.953 13.172 1 96.75 44 LEU B CA 1
ATOM 1479 C C . LEU B 1 44 ? -2.006 25.828 14.32 1 96.75 44 LEU B C 1
ATOM 1481 O O . LEU B 1 44 ? -3.193 25.812 14.648 1 96.75 44 LEU B O 1
ATOM 1485 N N . THR B 1 45 ? -1.115 26.531 14.93 1 95.38 45 THR B N 1
ATOM 1486 C CA . THR B 1 45 ? -1.445 27.406 16.047 1 95.38 45 THR B CA 1
ATOM 1487 C C . THR B 1 45 ? -2.416 28.5 15.625 1 95.38 45 THR B C 1
ATOM 1489 O O . THR B 1 45 ? -3.109 29.094 16.453 1 95.38 45 THR B O 1
ATOM 1492 N N . ASP B 1 46 ? -2.514 28.797 14.359 1 94.5 46 ASP B N 1
ATOM 1493 C CA . ASP B 1 46 ? -3.383 29.844 13.844 1 94.5 46 ASP B CA 1
ATOM 1494 C C . ASP B 1 46 ? -4.742 29.281 13.438 1 94.5 46 ASP B C 1
ATOM 1496 O O . ASP B 1 46 ? -5.551 29.984 12.82 1 94.5 46 ASP B O 1
ATOM 1500 N N . CYS B 1 47 ? -4.984 28.047 13.656 1 92 47 CYS B N 1
ATOM 1501 C CA . CYS B 1 47 ? -6.234 27.391 13.289 1 92 47 CYS B CA 1
ATOM 1502 C C . CYS B 1 47 ? -6.535 27.578 11.805 1 92 47 CYS B C 1
ATOM 1504 O O . CYS B 1 47 ? -7.504 28.25 11.445 1 92 47 CYS B O 1
ATOM 1506 N N . PRO B 1 48 ? -5.746 26.938 10.945 1 93.06 48 PRO B N 1
ATOM 1507 C CA . PRO B 1 48 ? -5.906 27.141 9.5 1 93.06 48 PRO B CA 1
ATOM 1508 C C . PRO B 1 48 ? -7.352 26.953 9.039 1 93.06 48 PRO B C 1
ATOM 1510 O O . PRO B 1 48 ? -8.062 26.094 9.547 1 93.06 48 PRO B O 1
ATOM 1513 N N . ILE B 1 49 ? -7.777 27.812 8.148 1 90.44 49 ILE B N 1
ATOM 1514 C CA . ILE B 1 49 ? -9.078 27.703 7.496 1 90.44 49 ILE B CA 1
ATOM 1515 C C . ILE B 1 49 ? -8.906 27.062 6.117 1 90.44 49 ILE B C 1
ATOM 1517 O O . ILE B 1 49 ? -8.195 27.594 5.266 1 90.44 49 ILE B O 1
ATOM 1521 N N . LEU B 1 50 ? -9.477 25.891 5.957 1 93.25 50 LEU B N 1
ATOM 1522 C CA . LEU B 1 50 ? -9.398 25.188 4.684 1 93.25 50 LEU B CA 1
ATOM 1523 C C . LEU B 1 50 ? -10.609 25.5 3.809 1 93.25 50 LEU B C 1
ATOM 1525 O O . LEU B 1 50 ? -11.75 25.375 4.25 1 93.25 50 LEU B O 1
ATOM 1529 N N . ASN B 1 51 ? -10.352 26.031 2.625 1 91.94 51 ASN B N 1
ATOM 1530 C CA . ASN B 1 51 ? -11.375 26.266 1.614 1 91.94 51 ASN B CA 1
ATOM 1531 C C . ASN B 1 51 ? -11.547 25.047 0.696 1 91.94 51 ASN B C 1
ATOM 1533 O O . ASN B 1 51 ? -10.742 24.844 -0.218 1 91.94 51 ASN B O 1
ATOM 1537 N N . GLY B 1 52 ? -12.586 24.359 0.954 1 89.31 52 GLY B N 1
ATOM 1538 C CA . GLY B 1 52 ? -12.852 23.141 0.199 1 89.31 52 GLY B CA 1
ATOM 1539 C C . GLY B 1 52 ? -12.922 23.375 -1.299 1 89.31 52 GLY B C 1
ATOM 1540 O O . GLY B 1 52 ? -12.484 22.531 -2.084 1 89.31 52 GLY B O 1
ATOM 1541 N N . VAL B 1 53 ? -13.469 24.469 -1.703 1 90.56 53 VAL B N 1
ATOM 1542 C CA . VAL B 1 53 ? -13.594 24.812 -3.117 1 90.56 53 VAL B CA 1
ATOM 1543 C C . VAL B 1 53 ? -12.203 25 -3.727 1 90.56 53 VAL B C 1
ATOM 1545 O O . VAL B 1 53 ? -11.922 24.484 -4.812 1 90.56 53 VAL B O 1
ATOM 1548 N N . ASP B 1 54 ? -11.414 25.719 -3.021 1 91.38 54 ASP B N 1
ATOM 1549 C CA . ASP B 1 54 ? -10.047 25.938 -3.482 1 91.38 54 ASP B CA 1
ATOM 1550 C C . ASP B 1 54 ? -9.273 24.625 -3.574 1 91.38 54 ASP B C 1
ATOM 1552 O O . ASP B 1 54 ? -8.516 24.406 -4.523 1 91.38 54 ASP B O 1
ATOM 1556 N N . ILE B 1 55 ? -9.438 23.797 -2.623 1 90.25 55 ILE B N 1
ATOM 1557 C CA . ILE B 1 55 ? -8.734 22.531 -2.572 1 90.25 55 ILE B CA 1
ATOM 1558 C C . ILE B 1 55 ? -9.219 21.625 -3.709 1 90.25 55 ILE B C 1
ATOM 1560 O O . ILE B 1 55 ? -8.414 20.922 -4.336 1 90.25 55 ILE B O 1
ATOM 1564 N N . ALA B 1 56 ? -10.5 21.672 -3.943 1 90.19 56 ALA B N 1
ATOM 1565 C CA . ALA B 1 56 ? -11.047 20.891 -5.055 1 90.19 56 ALA B CA 1
ATOM 1566 C C . ALA B 1 56 ? -10.484 21.375 -6.391 1 90.19 56 ALA B C 1
ATOM 1568 O O . ALA B 1 56 ? -10.219 20.578 -7.289 1 90.19 56 ALA B O 1
ATOM 1569 N N . LYS B 1 57 ? -10.32 22.672 -6.543 1 93.06 57 LYS B N 1
ATOM 1570 C CA . LYS B 1 57 ? -9.789 23.266 -7.762 1 93.06 57 LYS B CA 1
ATOM 1571 C C . LYS B 1 57 ? -8.305 22.938 -7.93 1 93.06 57 LYS B C 1
ATOM 1573 O O . LYS B 1 57 ? -7.863 22.562 -9.016 1 93.06 57 LYS B O 1
ATOM 1578 N N . LYS B 1 58 ? -7.555 23.109 -6.883 1 94.38 58 LYS B N 1
ATOM 1579 C CA . LYS B 1 58 ? -6.113 22.875 -6.93 1 94.38 58 LYS B CA 1
ATOM 1580 C C . LYS B 1 58 ? -5.801 21.375 -6.918 1 94.38 58 LYS B C 1
ATOM 1582 O O . LYS B 1 58 ? -4.703 20.969 -7.293 1 94.38 58 LYS B O 1
ATOM 1587 N N . ARG B 1 59 ? -6.629 20.578 -6.387 1 95.94 59 ARG B N 1
ATOM 1588 C CA . ARG B 1 59 ? -6.594 19.109 -6.367 1 95.94 59 ARG B CA 1
ATOM 1589 C C . ARG B 1 59 ? -5.516 18.609 -5.414 1 95.94 59 ARG B C 1
ATOM 1591 O O . ARG B 1 59 ? -5.102 17.453 -5.5 1 95.94 59 ARG B O 1
ATOM 1598 N N . HIS B 1 60 ? -4.961 19.531 -4.555 1 96.56 60 HIS B N 1
ATOM 1599 C CA . HIS B 1 60 ? -3.984 19.062 -3.576 1 96.56 60 HIS B CA 1
ATOM 1600 C C . HIS B 1 60 ? -3.896 20.016 -2.391 1 96.56 60 HIS B C 1
ATOM 1602 O O . HIS B 1 60 ? -4.379 21.156 -2.463 1 96.56 60 HIS B O 1
ATOM 1608 N N . LEU B 1 61 ? -3.35 19.5 -1.288 1 96.5 61 LEU B N 1
ATOM 1609 C CA . LEU B 1 61 ? -2.941 20.234 -0.095 1 96.5 61 LEU B CA 1
ATOM 1610 C C . LEU B 1 61 ? -1.526 19.844 0.323 1 96.5 61 LEU B C 1
ATOM 1612 O O . LEU B 1 61 ? -1.05 18.766 -0.009 1 96.5 61 LEU B O 1
ATOM 1616 N N . ARG B 1 62 ? -0.865 20.812 0.975 1 97.12 62 ARG B N 1
ATOM 1617 C CA . ARG B 1 62 ? 0.457 20.547 1.537 1 97.12 62 ARG B CA 1
ATOM 1618 C C . ARG B 1 62 ? 0.436 20.656 3.059 1 97.12 62 ARG B C 1
ATOM 1620 O O . ARG B 1 62 ? -0.015 21.656 3.607 1 97.12 62 ARG B O 1
ATOM 1627 N N . VAL B 1 63 ? 0.923 19.672 3.664 1 98.62 63 VAL B N 1
ATOM 1628 C CA . VAL B 1 63 ? 1.017 19.656 5.121 1 98.62 63 VAL B CA 1
ATOM 1629 C C . VAL B 1 63 ? 2.473 19.469 5.543 1 98.62 63 VAL B C 1
ATOM 1631 O O . VAL B 1 63 ? 3.184 18.625 4.992 1 98.62 63 VAL B O 1
ATOM 1634 N N . HIS B 1 64 ? 2.979 20.328 6.422 1 98.62 64 HIS B N 1
ATOM 1635 C CA . HIS B 1 64 ? 4.254 20.062 7.078 1 98.62 64 HIS B CA 1
ATOM 1636 C C . HIS B 1 64 ? 4.074 19.172 8.297 1 98.62 64 HIS B C 1
ATOM 1638 O O . HIS B 1 64 ? 3.299 19.5 9.203 1 98.62 64 HIS B O 1
ATOM 1644 N N . VAL B 1 65 ? 4.766 18.078 8.32 1 98.62 65 VAL B N 1
ATOM 1645 C CA . VAL B 1 65 ? 4.617 17.094 9.383 1 98.62 65 VAL B CA 1
ATOM 1646 C C . VAL B 1 65 ? 5.973 16.812 10.031 1 98.62 65 VAL B C 1
ATOM 1648 O O . VAL B 1 65 ? 7.016 17.125 9.445 1 98.62 65 VAL B O 1
ATOM 1651 N N . GLN B 1 66 ? 5.871 16.25 11.211 1 97.88 66 GLN B N 1
ATOM 1652 C CA . GLN B 1 66 ? 7.086 15.93 11.953 1 97.88 66 GLN B CA 1
ATOM 1653 C C . GLN B 1 66 ? 6.848 14.781 12.93 1 97.88 66 GLN B C 1
ATOM 1655 O O . GLN B 1 66 ? 5.863 14.781 13.672 1 97.88 66 GLN B O 1
ATOM 1660 N N . THR B 1 67 ? 7.766 13.781 12.844 1 95.19 67 THR B N 1
ATOM 1661 C CA . THR B 1 67 ? 7.758 12.773 13.898 1 95.19 67 THR B CA 1
ATOM 1662 C C . THR B 1 67 ? 8.453 13.297 15.156 1 95.19 67 THR B C 1
ATOM 1664 O O . THR B 1 67 ? 9.102 14.344 15.117 1 95.19 67 THR B O 1
ATOM 1667 N N . ARG B 1 68 ? 8.25 12.547 16.25 1 90.94 68 ARG B N 1
ATOM 1668 C CA . ARG B 1 68 ? 8.906 12.961 17.5 1 90.94 68 ARG B CA 1
ATOM 1669 C C . ARG B 1 68 ? 10.422 12.984 17.328 1 90.94 68 ARG B C 1
ATOM 1671 O O . ARG B 1 68 ? 11.047 11.938 17.141 1 90.94 68 ARG B O 1
ATOM 1678 N N . GLY B 1 69 ? 10.945 14.102 17.375 1 89.31 69 GLY B N 1
ATOM 1679 C CA . GLY B 1 69 ? 12.391 14.266 17.312 1 89.31 69 GLY B CA 1
ATOM 1680 C C . GLY B 1 69 ? 12.938 14.234 15.898 1 89.31 69 GLY B C 1
ATOM 1681 O O . GLY B 1 69 ? 14.156 14.25 15.695 1 89.31 69 GLY B O 1
ATOM 1682 N N . GLY B 1 70 ? 12.133 14.039 14.938 1 93.69 70 GLY B N 1
ATOM 1683 C CA . GLY B 1 70 ? 12.594 14.008 13.562 1 93.69 70 GLY B CA 1
ATOM 1684 C C . GLY B 1 70 ? 12.5 15.352 12.867 1 93.69 70 GLY B C 1
ATOM 1685 O O . GLY B 1 70 ? 11.977 16.312 13.438 1 93.69 70 GLY B O 1
ATOM 1686 N N . PRO B 1 71 ? 13.086 15.453 11.758 1 96.88 71 PRO B N 1
ATOM 1687 C CA . PRO B 1 71 ? 12.969 16.703 11 1 96.88 71 PRO B CA 1
ATOM 1688 C C . PRO B 1 71 ? 11.555 16.938 10.477 1 96.88 71 PRO B C 1
ATOM 1690 O O . PRO B 1 71 ? 10.758 16.016 10.391 1 96.88 71 PRO B O 1
ATOM 1693 N N . VAL B 1 72 ? 11.312 18.234 10.188 1 97.44 72 VAL B N 1
ATOM 1694 C CA . VAL B 1 72 ? 10.062 18.578 9.516 1 97.44 72 VAL B CA 1
ATOM 1695 C C . VAL B 1 72 ? 10.117 18.109 8.062 1 97.44 72 VAL B C 1
ATOM 1697 O O . VAL B 1 72 ? 11.141 18.281 7.391 1 97.44 72 VAL B O 1
ATOM 1700 N N . MET B 1 73 ? 8.977 17.516 7.578 1 97.69 73 MET B N 1
ATOM 1701 C CA . MET B 1 73 ? 8.852 17.031 6.203 1 97.69 73 MET B CA 1
ATOM 1702 C C . MET B 1 73 ? 7.582 17.578 5.555 1 97.69 73 MET B C 1
ATOM 1704 O O . MET B 1 73 ? 6.613 17.906 6.246 1 97.69 73 MET B O 1
ATOM 1708 N N . LYS B 1 74 ? 7.648 17.609 4.207 1 98.06 74 LYS B N 1
ATOM 1709 C CA . LYS B 1 74 ? 6.457 17.984 3.457 1 98.06 74 LYS B CA 1
ATOM 1710 C C . LYS B 1 74 ? 5.652 16.75 3.043 1 98.06 74 LYS B C 1
ATOM 1712 O O . LYS B 1 74 ? 6.223 15.75 2.613 1 98.06 74 LYS B O 1
ATOM 1717 N N . LEU B 1 75 ? 4.43 16.875 3.26 1 98.62 75 LEU B N 1
ATOM 1718 C CA . LEU B 1 75 ? 3.463 15.867 2.838 1 98.62 75 LEU B CA 1
ATOM 1719 C C . LEU B 1 75 ? 2.482 16.438 1.823 1 98.62 75 LEU B C 1
ATOM 1721 O O . LEU B 1 75 ? 1.725 17.359 2.139 1 98.62 75 LEU B O 1
ATOM 1725 N N . TYR B 1 76 ? 2.535 15.922 0.597 1 98.25 76 TYR B N 1
ATOM 1726 C CA . TYR B 1 76 ? 1.607 16.328 -0.453 1 98.25 76 TYR B CA 1
ATOM 1727 C C . TYR B 1 76 ? 0.417 15.375 -0.522 1 98.25 76 TYR B C 1
ATOM 1729 O O . TYR B 1 76 ? 0.58 14.188 -0.807 1 98.25 76 TYR B O 1
ATOM 1737 N N . ILE B 1 77 ? -0.744 15.891 -0.271 1 98.38 77 ILE B N 1
ATOM 1738 C CA . ILE B 1 77 ? -1.979 15.109 -0.268 1 98.38 77 ILE B CA 1
ATOM 1739 C C . ILE B 1 77 ? -2.822 15.484 -1.487 1 98.38 77 ILE B C 1
ATOM 1741 O O . ILE B 1 77 ? -3.221 16.641 -1.649 1 98.38 77 ILE B O 1
ATOM 1745 N N . TRP B 1 78 ? -3.133 14.43 -2.295 1 97.81 78 TRP B N 1
ATOM 1746 C CA . TRP B 1 78 ? -3.645 14.742 -3.625 1 97.81 78 TRP B CA 1
ATOM 1747 C C . TRP B 1 78 ? -5.086 14.273 -3.775 1 97.81 78 TRP B C 1
ATOM 1749 O O . TRP B 1 78 ? -5.492 13.281 -3.172 1 97.81 78 TRP B O 1
ATOM 1759 N N . ASP B 1 79 ? -5.789 14.969 -4.512 1 96.81 79 ASP B N 1
ATOM 1760 C CA . ASP B 1 79 ? -7.074 14.562 -5.066 1 96.81 79 ASP B CA 1
ATOM 1761 C C . ASP B 1 79 ? -8.031 14.125 -3.963 1 96.81 79 ASP B C 1
ATOM 1763 O O . ASP B 1 79 ? -8.25 14.859 -2.996 1 96.81 79 ASP B O 1
ATOM 1767 N N . LYS B 1 80 ? -8.602 12.961 -4.066 1 94.06 80 LYS B N 1
ATOM 1768 C CA . LYS B 1 80 ? -9.609 12.531 -3.096 1 94.06 80 LYS B CA 1
ATOM 1769 C C . LYS B 1 80 ? -9.07 12.633 -1.671 1 94.06 80 LYS B C 1
ATOM 1771 O O . LYS B 1 80 ? -9.797 13.023 -0.754 1 94.06 80 LYS B O 1
ATOM 1776 N N . ALA B 1 81 ? -7.844 12.18 -1.527 1 95.81 81 ALA B N 1
ATOM 1777 C CA . ALA B 1 81 ? -7.273 12.242 -0.184 1 95.81 81 ALA B CA 1
ATOM 1778 C C . ALA B 1 81 ? -7.242 13.672 0.341 1 95.81 81 ALA B C 1
ATOM 1780 O O . ALA B 1 81 ? -7.406 13.898 1.541 1 95.81 81 ALA B O 1
ATOM 1781 N N . ALA B 1 82 ? -7.016 14.633 -0.552 1 97.56 82 ALA B N 1
ATOM 1782 C CA . ALA B 1 82 ? -7.031 16.031 -0.141 1 97.56 82 ALA B CA 1
ATOM 1783 C C . ALA B 1 82 ? -8.43 16.453 0.306 1 97.56 82 ALA B C 1
ATOM 1785 O O . ALA B 1 82 ? -8.578 17.141 1.319 1 97.56 82 ALA B O 1
ATOM 1786 N N . VAL B 1 83 ? -9.398 16.047 -0.418 1 94.81 83 VAL B N 1
ATOM 1787 C CA . VAL B 1 83 ? -10.781 16.344 -0.078 1 94.81 83 VAL B CA 1
ATOM 1788 C C . VAL B 1 83 ? -11.141 15.695 1.255 1 94.81 83 VAL B C 1
ATOM 1790 O O . VAL B 1 83 ? -11.734 16.328 2.127 1 94.81 83 VAL B O 1
ATOM 1793 N N . ASP B 1 84 ? -10.789 14.43 1.397 1 93.94 84 ASP B N 1
ATOM 1794 C CA . ASP B 1 84 ? -11.031 13.711 2.645 1 93.94 84 ASP B CA 1
ATOM 1795 C C . ASP B 1 84 ? -10.359 14.414 3.822 1 93.94 84 ASP B C 1
ATOM 1797 O O . ASP B 1 84 ? -10.914 14.477 4.918 1 93.94 84 ASP B O 1
ATOM 1801 N N . PHE B 1 85 ? -9.164 14.828 3.592 1 97.06 85 PHE B N 1
ATOM 1802 C CA . PHE B 1 85 ? -8.445 15.57 4.625 1 97.06 85 PHE B CA 1
ATOM 1803 C C . PHE B 1 85 ? -9.242 16.781 5.074 1 97.06 85 PHE B C 1
ATOM 1805 O O . PHE B 1 85 ? -9.438 17 6.27 1 97.06 85 PHE B O 1
ATOM 1812 N N . CYS B 1 86 ? -9.641 17.594 4.113 1 95.12 86 CYS B N 1
ATOM 1813 C CA . CYS B 1 86 ? -10.375 18.812 4.406 1 95.12 86 CYS B CA 1
ATOM 1814 C C . CYS B 1 86 ? -11.641 18.516 5.191 1 95.12 86 CYS B C 1
ATOM 1816 O O . CYS B 1 86 ? -11.93 19.172 6.195 1 95.12 86 CYS B O 1
ATOM 1818 N N . LEU B 1 87 ? -12.383 17.578 4.762 1 92.62 87 LEU B N 1
ATOM 1819 C CA . LEU B 1 87 ? -13.641 17.219 5.41 1 92.62 87 LEU B CA 1
ATOM 1820 C C . LEU B 1 87 ? -13.398 16.75 6.84 1 92.62 87 LEU B C 1
ATOM 1822 O O . LEU B 1 87 ? -14.102 17.172 7.762 1 92.62 87 LEU B O 1
ATOM 1826 N N . LYS B 1 88 ? -12.445 15.922 6.992 1 93.12 88 LYS B N 1
ATOM 1827 C CA . LYS B 1 88 ? -12.125 15.414 8.32 1 93.12 88 LYS B CA 1
ATOM 1828 C C . LYS B 1 88 ? -11.617 16.516 9.234 1 93.12 88 LYS B C 1
ATOM 1830 O O . LYS B 1 88 ? -12.016 16.609 10.391 1 93.12 88 LYS B O 1
ATOM 1835 N N . TYR B 1 89 ? -10.719 17.281 8.719 1 95.44 89 TYR B N 1
ATOM 1836 C CA . TYR B 1 89 ? -10.148 18.422 9.453 1 95.44 89 TYR B CA 1
ATOM 1837 C C . TYR B 1 89 ? -11.25 19.312 10 1 95.44 89 TYR B C 1
ATOM 1839 O O . TYR B 1 89 ? -11.211 19.703 11.172 1 95.44 89 TYR B O 1
ATOM 1847 N N . LYS B 1 90 ? -12.211 19.547 9.211 1 92.19 90 LYS B N 1
ATOM 1848 C CA . LYS B 1 90 ? -13.305 20.438 9.578 1 92.19 90 LYS B CA 1
ATOM 1849 C C . LYS B 1 90 ? -14.258 19.75 10.562 1 92.19 90 LYS B C 1
ATOM 1851 O O . LYS B 1 90 ? -14.938 20.438 11.336 1 92.19 90 LYS B O 1
ATOM 1856 N N . SER B 1 91 ? -14.266 18.531 10.484 1 93 91 SER B N 1
ATOM 1857 C CA . SER B 1 91 ? -15.219 17.812 11.32 1 93 91 SER B CA 1
ATOM 1858 C C . SER B 1 91 ? -14.758 17.766 12.773 1 93 91 SER B C 1
ATOM 1860 O O . SER B 1 91 ? -15.555 17.469 13.672 1 93 91 SER B O 1
ATOM 1862 N N . TYR B 1 92 ? -13.5 18.031 12.82 1 90.56 92 TYR B N 1
ATOM 1863 C CA . TYR B 1 92 ? -12.984 18.047 14.18 1 90.56 92 TYR B CA 1
ATOM 1864 C C . TYR B 1 92 ? -13.391 19.328 14.914 1 90.56 92 TYR B C 1
ATOM 1866 O O . TYR B 1 92 ? -13.445 20.406 14.312 1 90.56 92 TYR B O 1
ATOM 1874 N N . GLY B 1 93 ? -14.117 19.344 16 1 86.81 93 GLY B N 1
ATOM 1875 C CA . GLY B 1 93 ? -14.484 20.469 16.828 1 86.81 93 GLY B CA 1
ATOM 1876 C C . GLY B 1 93 ? -13.289 21.25 17.359 1 86.81 93 GLY B C 1
ATOM 1877 O O . GLY B 1 93 ? -13.438 22.234 18.078 1 86.81 93 GLY B O 1
ATOM 1878 N N . ARG B 1 94 ? -12.133 20.844 17.109 1 93.25 94 ARG B N 1
ATOM 1879 C CA . ARG B 1 94 ? -10.836 21.469 17.406 1 93.25 94 ARG B CA 1
ATOM 1880 C C . ARG B 1 94 ? -9.836 21.188 16.297 1 93.25 94 ARG B C 1
ATOM 1882 O O . ARG B 1 94 ? -10.078 20.344 15.43 1 93.25 94 ARG B O 1
ATOM 1889 N N . THR B 1 95 ? -8.734 21.953 16.344 1 95.88 95 THR B N 1
ATOM 1890 C CA . THR B 1 95 ? -7.68 21.703 15.375 1 95.88 95 THR B CA 1
ATOM 1891 C C . THR B 1 95 ? -6.953 20.391 15.695 1 95.88 95 THR B C 1
ATOM 1893 O O . THR B 1 95 ? -6.289 20.281 16.719 1 95.88 95 THR B O 1
ATOM 1896 N N . PRO B 1 96 ? -7.105 19.391 14.805 1 97.06 96 PRO B N 1
ATOM 1897 C CA . PRO B 1 96 ? -6.34 18.172 15.07 1 97.06 96 PRO B CA 1
ATOM 1898 C C . PRO B 1 96 ? -4.832 18.391 14.969 1 97.06 96 PRO B C 1
ATOM 1900 O O . PRO B 1 96 ? -4.379 19.25 14.211 1 97.06 96 PRO B O 1
ATOM 1903 N N . SER B 1 97 ? -4.074 17.578 15.695 1 96.94 97 SER B N 1
ATOM 1904 C CA . SER B 1 97 ? -2.633 17.797 15.75 1 96.94 97 SER B CA 1
ATOM 1905 C C . SER B 1 97 ? -1.864 16.625 15.172 1 96.94 97 SER B C 1
ATOM 1907 O O . SER B 1 97 ? -0.796 16.797 14.586 1 96.94 97 SER B O 1
ATOM 1909 N N . ALA B 1 98 ? -2.346 15.375 15.406 1 97.62 98 ALA B N 1
ATOM 1910 C CA . ALA B 1 98 ? -1.677 14.172 14.922 1 97.62 98 ALA B CA 1
ATOM 1911 C C . ALA B 1 98 ? -2.314 13.68 13.633 1 97.62 98 ALA B C 1
ATOM 1913 O O . ALA B 1 98 ? -3.539 13.719 13.477 1 97.62 98 ALA B O 1
ATOM 1914 N N . ILE B 1 99 ? -1.529 13.188 12.742 1 98.06 99 ILE B N 1
ATOM 1915 C CA . ILE B 1 99 ? -2.014 12.664 11.469 1 98.06 99 ILE B CA 1
ATOM 1916 C C . ILE B 1 99 ? -1.361 11.32 11.18 1 98.06 99 ILE B C 1
ATOM 1918 O O . ILE B 1 99 ? -0.197 11.094 11.523 1 98.06 99 ILE B O 1
ATOM 1922 N N . LEU B 1 100 ? -2.088 10.406 10.695 1 96.38 100 LEU B N 1
ATOM 1923 C CA . LEU B 1 100 ? -1.636 9.156 10.109 1 96.38 100 LEU B CA 1
ATOM 1924 C C . LEU B 1 100 ? -2.082 9.047 8.648 1 96.38 100 LEU B C 1
ATOM 1926 O O . LEU B 1 100 ? -3.262 9.234 8.344 1 96.38 100 LEU B O 1
ATOM 1930 N N . VAL B 1 101 ? -1.171 8.875 7.684 1 96.88 101 VAL B N 1
ATOM 1931 C CA . VAL B 1 101 ? -1.479 8.664 6.273 1 96.88 101 VAL B CA 1
ATOM 1932 C C . VAL B 1 101 ? -0.889 7.34 5.805 1 96.88 101 VAL B C 1
ATOM 1934 O O . VAL B 1 101 ? 0.27 7.031 6.094 1 96.88 101 VAL B O 1
ATOM 1937 N N . THR B 1 102 ? -1.684 6.535 5.152 1 93.19 102 THR B N 1
ATOM 1938 C CA . THR B 1 102 ? -1.238 5.219 4.707 1 93.19 102 THR B CA 1
ATOM 1939 C C . THR B 1 102 ? -0.745 5.277 3.262 1 93.19 102 THR B C 1
ATOM 1941 O O . THR B 1 102 ? -1.144 6.156 2.498 1 93.19 102 THR B O 1
ATOM 1944 N N . THR B 1 103 ? 0.096 4.312 2.895 1 92.62 103 THR B N 1
ATOM 1945 C CA . THR B 1 103 ? 0.478 3.982 1.525 1 92.62 103 THR B CA 1
ATOM 1946 C C . THR B 1 103 ? 1.04 5.207 0.811 1 92.62 103 THR B C 1
ATOM 1948 O O . THR B 1 103 ? 0.583 5.562 -0.277 1 92.62 103 THR B O 1
ATOM 1951 N N . LEU B 1 104 ? 2.045 5.75 1.421 1 95.62 104 LEU B N 1
ATOM 1952 C CA . LEU B 1 104 ? 2.723 6.926 0.884 1 95.62 104 LEU B CA 1
ATOM 1953 C C . LEU B 1 104 ? 3.939 6.523 0.06 1 95.62 104 LEU B C 1
ATOM 1955 O O . LEU B 1 104 ? 4.574 5.504 0.34 1 95.62 104 LEU B O 1
ATOM 1959 N N . ASN B 1 105 ? 4.195 7.391 -0.87 1 95.25 105 ASN B N 1
ATOM 1960 C CA . ASN B 1 105 ? 5.414 7.273 -1.667 1 95.25 105 ASN B CA 1
ATOM 1961 C C . ASN B 1 105 ? 6.406 8.383 -1.338 1 95.25 105 ASN B C 1
ATOM 1963 O O . ASN B 1 105 ? 6.105 9.562 -1.507 1 95.25 105 ASN B O 1
ATOM 1967 N N . PRO B 1 106 ? 7.605 7.961 -0.793 1 96.31 106 PRO B N 1
ATOM 1968 C CA . PRO B 1 106 ? 8.641 8.984 -0.634 1 96.31 106 PRO B CA 1
ATOM 1969 C C . PRO B 1 106 ? 9.25 9.422 -1.965 1 96.31 106 PRO B C 1
ATOM 1971 O O . PRO B 1 106 ? 9.641 8.578 -2.773 1 96.31 106 PRO B O 1
ATOM 1974 N N . LYS B 1 107 ? 9.281 10.688 -2.139 1 96.19 107 LYS B N 1
ATOM 1975 C CA . LYS B 1 107 ? 9.805 11.25 -3.379 1 96.19 107 LYS B CA 1
ATOM 1976 C C . LYS B 1 107 ? 10.609 12.523 -3.107 1 96.19 107 LYS B C 1
ATOM 1978 O O . LYS B 1 107 ? 10.438 13.156 -2.066 1 96.19 107 LYS B O 1
ATOM 1983 N N . ARG B 1 108 ? 11.492 12.828 -4.113 1 95.31 108 ARG B N 1
ATOM 1984 C CA . ARG B 1 108 ? 12.141 14.141 -4.094 1 95.31 108 ARG B CA 1
ATOM 1985 C C . ARG B 1 108 ? 11.336 15.156 -4.891 1 95.31 108 ARG B C 1
ATOM 1987 O O . ARG B 1 108 ? 11.094 14.969 -6.086 1 95.31 108 ARG B O 1
ATOM 1994 N N . ILE B 1 109 ? 10.875 16.109 -4.312 1 93.19 109 ILE B N 1
ATOM 1995 C CA . ILE B 1 109 ? 10.156 17.203 -4.953 1 93.19 109 ILE B CA 1
ATOM 1996 C C . ILE B 1 109 ? 10.891 18.516 -4.711 1 93.19 109 ILE B C 1
ATOM 1998 O O . ILE B 1 109 ? 11.047 18.953 -3.566 1 93.19 109 ILE B O 1
ATOM 2002 N N . GLY B 1 110 ? 11.367 19.156 -5.805 1 92.06 110 GLY B N 1
ATOM 2003 C CA . GLY B 1 110 ? 12.164 20.359 -5.648 1 92.06 110 GLY B CA 1
ATOM 2004 C C . GLY B 1 110 ? 13.469 20.125 -4.914 1 92.06 110 GLY B C 1
ATOM 2005 O O . GLY B 1 110 ? 13.883 20.953 -4.098 1 92.06 110 GLY B O 1
ATOM 2006 N N . GLY B 1 111 ? 13.992 18.953 -4.934 1 93.38 111 GLY B N 1
ATOM 2007 C CA . GLY B 1 111 ? 15.289 18.625 -4.355 1 93.38 111 GLY B CA 1
ATOM 2008 C C . GLY B 1 111 ? 15.188 18.172 -2.906 1 93.38 111 GLY B C 1
ATOM 2009 O O . GLY B 1 111 ? 16.203 17.844 -2.285 1 93.38 111 GLY B O 1
ATOM 2010 N N . THR B 1 112 ? 14 18.188 -2.414 1 95.31 112 THR B N 1
ATOM 2011 C CA . THR B 1 112 ? 13.836 17.812 -1.017 1 95.31 112 THR B CA 1
ATOM 2012 C C . THR B 1 112 ? 12.961 16.562 -0.896 1 95.31 112 THR B C 1
ATOM 2014 O O . THR B 1 112 ? 12.117 16.297 -1.755 1 95.31 112 THR B O 1
ATOM 2017 N N . LEU B 1 113 ? 13.242 15.828 0.224 1 96.62 113 LEU B N 1
ATOM 2018 C CA . LEU B 1 113 ? 12.406 14.672 0.508 1 96.62 113 LEU B CA 1
ATOM 2019 C C . LEU B 1 113 ? 10.984 15.094 0.861 1 96.62 113 LEU B C 1
ATOM 2021 O O . LEU B 1 113 ? 10.789 16 1.664 1 96.62 113 LEU B O 1
ATOM 2025 N N . ALA B 1 114 ? 10.062 14.492 0.208 1 98.06 114 ALA B N 1
ATOM 2026 C CA . ALA B 1 114 ? 8.648 14.68 0.529 1 98.06 114 ALA B CA 1
ATOM 2027 C C . ALA B 1 114 ? 7.887 13.367 0.456 1 98.06 114 ALA B C 1
ATOM 2029 O O . ALA B 1 114 ? 8.359 12.398 -0.149 1 98.06 114 ALA B O 1
ATOM 2030 N N . LEU B 1 115 ? 6.816 13.344 1.185 1 98.25 115 LEU B N 1
ATOM 2031 C CA . LEU B 1 115 ? 5.883 12.219 1.089 1 98.25 115 LEU B CA 1
ATOM 2032 C C . LEU B 1 115 ? 4.676 12.594 0.233 1 98.25 115 LEU B C 1
ATOM 2034 O O . LEU B 1 115 ? 4.176 13.719 0.312 1 98.25 115 LEU B O 1
ATOM 2038 N N . THR B 1 116 ? 4.266 11.664 -0.577 1 97.69 116 THR B N 1
ATOM 2039 C CA . THR B 1 116 ? 3.154 11.945 -1.48 1 97.69 116 THR B CA 1
ATOM 2040 C C . THR B 1 116 ? 2.109 10.836 -1.418 1 97.69 116 THR B C 1
ATOM 2042 O O . THR B 1 116 ? 2.453 9.656 -1.347 1 97.69 116 THR B O 1
ATOM 2045 N N . THR B 1 117 ? 0.835 11.266 -1.493 1 97.06 117 THR B N 1
ATOM 2046 C CA . THR B 1 117 ? -0.245 10.289 -1.483 1 97.06 117 THR B CA 1
ATOM 2047 C C . THR B 1 117 ? -0.493 9.742 -2.887 1 97.06 117 THR B C 1
ATOM 2049 O O . THR B 1 117 ? -0.049 10.328 -3.875 1 97.06 117 THR B O 1
ATOM 2052 N N . MET B 1 118 ? -1.106 8.57 -2.877 1 94.12 118 MET B N 1
ATOM 2053 C CA . MET B 1 118 ? -1.68 8 -4.09 1 94.12 118 MET B CA 1
ATOM 2054 C C . MET B 1 118 ? -3.176 7.75 -3.922 1 94.12 118 MET B C 1
ATOM 2056 O O . MET B 1 118 ? -3.746 8.07 -2.877 1 94.12 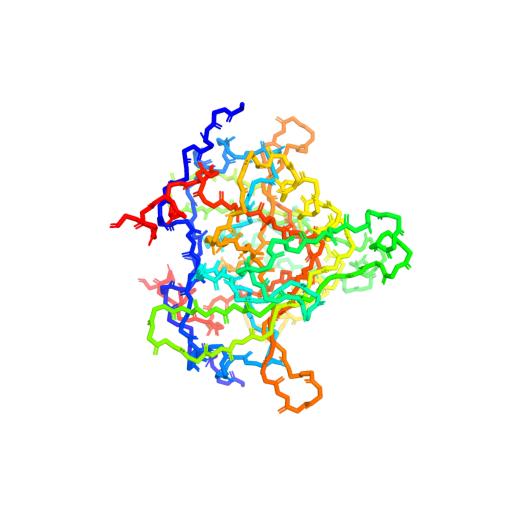118 MET B O 1
ATOM 2060 N N . SER B 1 119 ? -3.812 7.184 -4.957 1 91.56 119 SER B N 1
ATOM 2061 C CA . SER B 1 119 ? -5.266 7.035 -4.961 1 91.56 119 SER B CA 1
ATOM 2062 C C . SER B 1 119 ? -5.723 6.055 -3.885 1 91.56 119 SER B C 1
ATOM 2064 O O . SER B 1 119 ? -6.887 6.07 -3.479 1 91.56 119 SER B O 1
ATOM 2066 N N . SER B 1 120 ? -4.844 5.242 -3.375 1 89.31 120 SER B N 1
ATOM 2067 C CA . SER B 1 120 ? -5.211 4.242 -2.377 1 89.31 120 SER B CA 1
ATOM 2068 C C . SER B 1 120 ? -4.918 4.734 -0.965 1 89.31 120 SER B C 1
ATOM 2070 O O . SER B 1 120 ? -5.203 4.043 0.013 1 89.31 120 SER B O 1
ATOM 2072 N N . SER B 1 121 ? -4.328 5.906 -0.824 1 93.94 121 SER B N 1
ATOM 2073 C CA . SER B 1 121 ? -3.953 6.422 0.489 1 93.94 121 SER B CA 1
ATOM 2074 C C . SER B 1 121 ? -5.188 6.785 1.311 1 93.94 121 SER B C 1
ATOM 2076 O O . SER B 1 121 ? -6.199 7.219 0.76 1 93.94 121 SER B O 1
ATOM 2078 N N . ARG B 1 122 ? -5.09 6.625 2.637 1 92.38 122 ARG B N 1
ATOM 2079 C CA . ARG B 1 122 ? -6.098 7.039 3.607 1 92.38 122 ARG B CA 1
ATOM 2080 C C . ARG B 1 122 ? -5.5 7.98 4.648 1 92.38 122 ARG B C 1
ATOM 2082 O O . ARG B 1 122 ? -4.336 7.836 5.031 1 92.38 122 ARG B O 1
ATOM 2089 N N . VAL B 1 123 ? -6.375 8.875 5.059 1 95.56 123 VAL B N 1
ATOM 2090 C CA . VAL B 1 123 ? -5.941 9.883 6.02 1 95.56 123 VAL B CA 1
ATOM 2091 C C . VAL B 1 123 ? -6.715 9.719 7.328 1 95.56 123 VAL B C 1
ATOM 2093 O O . VAL B 1 123 ? -7.949 9.656 7.32 1 95.56 123 VAL B O 1
ATOM 2096 N N . PHE B 1 124 ? -5.977 9.672 8.453 1 94.12 124 PHE B N 1
ATOM 2097 C CA . PHE B 1 124 ? -6.535 9.633 9.797 1 94.12 124 PHE B CA 1
ATOM 2098 C C . PHE B 1 124 ? -5.949 10.742 10.664 1 94.12 124 PHE B C 1
ATOM 2100 O O . PHE B 1 124 ? -4.828 11.195 10.422 1 94.12 124 PHE B O 1
ATOM 2107 N N . MET B 1 125 ? -6.766 11.133 11.648 1 96.69 125 MET B N 1
ATOM 2108 C CA . MET B 1 125 ? -6.305 12.195 12.547 1 96.69 125 MET B CA 1
ATOM 2109 C C . MET B 1 125 ? -6.719 11.914 13.984 1 96.69 125 MET B C 1
ATOM 2111 O O . MET B 1 125 ? -7.785 11.344 14.227 1 96.69 125 MET B O 1
ATOM 2115 N N . ASP B 1 126 ? -5.859 12.312 14.922 1 95.19 126 ASP B N 1
ATOM 2116 C CA . ASP B 1 126 ? -6.078 12.383 16.359 1 95.19 126 ASP B CA 1
ATOM 2117 C C . ASP B 1 126 ? -6.758 11.117 16.875 1 95.19 126 ASP B C 1
ATOM 2119 O O . ASP B 1 126 ? -6.105 10.086 17.062 1 95.19 126 ASP B O 1
ATOM 2123 N N . THR B 1 127 ? -8.125 11.102 16.875 1 91.62 127 THR B N 1
ATOM 2124 C CA . THR B 1 127 ? -8.812 10.031 17.594 1 91.62 127 THR B CA 1
ATOM 2125 C C . THR B 1 127 ? -9.344 8.984 16.625 1 91.62 127 THR B C 1
ATOM 2127 O O . THR B 1 127 ? -10.016 8.039 17.031 1 91.62 127 THR B O 1
ATOM 2130 N N . ASP B 1 128 ? -8.984 9.172 15.398 1 89.5 128 ASP B N 1
ATOM 2131 C CA . ASP B 1 128 ? -9.57 8.336 14.359 1 89.5 128 ASP B CA 1
ATOM 2132 C C . ASP B 1 128 ? -9.172 6.871 14.547 1 89.5 128 ASP B C 1
ATOM 2134 O O . ASP B 1 128 ? -9.969 5.969 14.305 1 89.5 128 ASP B O 1
ATOM 2138 N N . VAL B 1 129 ? -7.934 6.602 14.875 1 87.5 129 VAL B N 1
ATOM 2139 C CA . VAL B 1 129 ? -7.391 5.25 14.984 1 87.5 129 VAL B CA 1
ATOM 2140 C C . VAL B 1 129 ? -6.488 5.156 16.203 1 87.5 129 VAL B C 1
ATOM 2142 O O . VAL B 1 129 ? -5.996 6.172 16.703 1 87.5 129 VAL B O 1
ATOM 2145 N N . GLN B 1 130 ? -6.238 3.928 16.625 1 88.75 130 GLN B N 1
ATOM 2146 C CA . GLN B 1 130 ? -5.492 3.686 17.844 1 88.75 130 GLN B CA 1
ATOM 2147 C C . GLN B 1 130 ? -4.09 4.281 17.766 1 88.75 130 GLN B C 1
ATOM 2149 O O . GLN B 1 130 ? -3.621 4.914 18.719 1 88.75 130 GLN B O 1
ATOM 2154 N N . PRO B 1 131 ? -3.357 4.195 16.672 1 88.56 131 PRO B N 1
ATOM 2155 C CA . PRO B 1 131 ? -1.994 4.734 16.625 1 88.56 131 PRO B CA 1
ATOM 2156 C C . PRO B 1 131 ? -1.95 6.25 16.812 1 88.56 131 PRO B C 1
ATOM 2158 O O . PRO B 1 131 ? -1.027 6.77 17.438 1 88.56 131 PRO B O 1
ATOM 2161 N N . THR B 1 132 ? -2.891 6.938 16.172 1 93.5 132 THR B N 1
ATOM 2162 C CA . THR B 1 132 ? -2.889 8.383 16.359 1 93.5 132 THR B CA 1
ATOM 2163 C C . THR B 1 132 ? -3.252 8.742 17.797 1 93.5 132 THR B C 1
ATOM 2165 O O . THR B 1 132 ? -2.732 9.711 18.359 1 93.5 132 THR B O 1
ATOM 2168 N N . ARG B 1 133 ? -4.098 7.977 18.484 1 92.38 133 ARG B N 1
ATOM 2169 C CA . ARG B 1 133 ? -4.43 8.188 19.891 1 92.38 133 ARG B CA 1
ATOM 2170 C C . ARG B 1 133 ? -3.201 7.992 20.766 1 92.38 133 ARG B C 1
ATOM 2172 O O . ARG B 1 133 ? -2.934 8.812 21.656 1 92.38 133 ARG B O 1
ATOM 2179 N N . ASP B 1 134 ? -2.553 6.934 20.453 1 91.69 134 ASP B N 1
ATOM 2180 C CA . ASP B 1 134 ? -1.354 6.625 21.234 1 91.69 134 ASP B CA 1
ATOM 2181 C C . ASP B 1 134 ? -0.283 7.695 21.031 1 91.69 134 ASP B C 1
ATOM 2183 O O . ASP B 1 134 ? 0.479 7.996 21.953 1 91.69 134 ASP B O 1
ATOM 2187 N N . TYR B 1 135 ? -0.255 8.148 19.844 1 92 135 TYR B N 1
ATOM 2188 C CA . TYR B 1 135 ? 0.736 9.164 19.516 1 92 135 TYR B CA 1
ATOM 2189 C C . TYR B 1 135 ? 0.515 10.43 20.328 1 92 135 TYR B C 1
ATOM 2191 O O . TYR B 1 135 ? 1.473 11.125 20.672 1 92 135 TYR B O 1
ATOM 2199 N N . LEU B 1 136 ? -0.729 10.766 20.594 1 92.94 136 LEU B N 1
ATOM 2200 C CA . LEU B 1 136 ? -1.08 11.984 21.328 1 92.94 136 LEU B CA 1
ATOM 2201 C C . LEU B 1 136 ? -0.953 11.766 22.828 1 92.94 136 LEU B C 1
ATOM 2203 O O . LEU B 1 136 ? -0.926 12.727 23.594 1 92.94 136 LEU B O 1
ATOM 2207 N N . SER B 1 137 ? -0.942 10.484 23.266 1 87.44 137 SER B N 1
ATOM 2208 C CA . SER B 1 137 ? -0.882 10.188 24.688 1 87.44 137 SER B CA 1
ATOM 2209 C C . SER B 1 137 ? 0.54 10.328 25.219 1 87.44 137 SER B C 1
ATOM 2211 O O . SER B 1 137 ? 0.749 10.836 26.328 1 87.44 137 SER B O 1
#

Secondary structure (DSSP, 8-state):
-------GGG--B--HHHHHHHTT--S--EEEEEEEEEETTEEGGG-----HHHHHHH-EEEEEEE-TTSPEEEEEEEHHHHHHHHHHHHHSSS---EEEEEEEEEEEETTEEEEE--TT--EEETTSSHHHHHHH-/-------GGG--B--HHHHHHHTT--S--EEEEEEEEEETTEEGGG-----HHHHHHH-EEEEEEE-TTSPEEEEEEEHHHHHHHHHHHHHSSS---EEEEEEEEEEEETTEEEEE--TT--EEETTSSHHHHHHH-

Foldseek 3Di:
DDQDADDPVPFFEDAPVVLVVCAPVPPFFGKYKFWWQDKQNHGLVVVDDDDLVVCQVVQWIWIWTDHVVHDIAIEIEGHPQRNVCNVVCVPDPGGFTMKMKGGWHWYQDPNDTHIYDDPPMHMDTQPNYDVNVVRVD/DDQDADDPVPFFEDAPVVLVVCAPVPPFFGKYKFWWQDKQNHGLVVVDDDDLVVCQVVQWIWIWTDHVVHDIAIEIEGHPQRNVCNVVCVPDPGGFTMKMKGGWHWYQDPNDTHIYDDPPMHMDTQPNYDVNVVRVD

InterPro domains:
  IPR012340 Nucleic acid-binding, OB-fold [G3DSA:2.40.50.140] (6-137)

Nearest PDB structures (foldseek):
  8sh1-assembly1_A  TM=7.053E-01  e=9.893E-05  Homo sapiens
  3kjp-assembly1_A  TM=5.942E-01  e=2.307E-04  Homo sapiens
  3kjo-assembly1_A  TM=5.942E-01  e=2.603E-04  Homo sapiens
  7qxs-assembly1_P  TM=5.807E-01  e=3.975E-04  Homo sapiens
  1xjv-assembly1_A  TM=6.065E-01  e=4.766E-04  Homo sapiens

pLDDT: mean 90.64, std 11.69, range [32.66, 98.62]

Organism: NCBI:txid109376

Solvent-accessible surface area (backbone atoms only — not comparable to full-atom values): 15205 Å² total; per-residue (Å²): 131,78,54,59,88,56,64,73,87,67,60,44,68,68,51,72,69,54,40,62,73,46,39,69,60,80,79,68,65,29,23,46,67,32,35,56,48,25,49,68,85,27,49,52,90,70,57,60,83,82,54,65,68,57,35,63,72,67,36,43,45,44,33,33,32,28,39,94,91,50,69,80,36,44,36,41,30,41,43,68,48,26,52,51,44,52,53,52,53,64,65,40,96,51,83,73,45,29,38,32,40,38,52,24,39,41,31,69,59,96,86,35,73,28,37,30,51,48,96,82,27,48,79,41,45,29,74,44,32,53,65,34,39,59,70,74,103,131,78,54,59,88,55,63,71,87,68,62,44,66,68,52,71,68,54,40,63,73,46,40,71,60,80,78,68,66,30,24,46,68,32,35,58,48,25,49,69,85,28,48,53,90,68,56,60,82,82,55,66,68,57,36,61,72,67,35,41,43,42,32,34,33,28,39,94,90,48,68,80,37,44,34,41,31,41,41,67,48,27,53,51,44,52,54,51,54,64,65,40,95,51,83,74,47,30,38,32,39,37,51,24,38,39,30,69,58,95,87,33,74,27,38,31,49,47,96,83,27,47,79,40,45,30,74,43,33,53,65,33,40,59,69,75,103

Radius of gyration: 20.16 Å; Cα contacts (8 Å, |Δi|>4): 546; chains: 2; bounding box: 40×59×51 Å

Sequence (274 aa):
DSPVPFQEDWFRFRSHEEFEANCDLKVDLYDYLGHMKLVNEQPLTDCPILNGVDIAKKRHLRVHVQTRGGPVMKLYIWDKAAVDFCLKYKSYGRTPSAILVTTLNPKRIGGTLALTTMSSSRVFMDTDVQPTRDYLSDSPVPFQEDWFRFRSHEEFEANCDLKVDLYDYLGHMKLVNEQPLTDCPILNGVDIAKKRHLRVHVQTRGGPVMKLYIWDKAAVDFCLKYKSYGRTPSAILVTTLNPKRIGGTLALTTMSSSRVFMDTDVQPTRDYLS